Protein AF-A0A0F9TXM6-F1 (afdb_monomer_lite)

Structure (mmCIF, N/CA/C/O backbone):
data_AF-A0A0F9TXM6-F1
#
_entry.id   AF-A0A0F9TXM6-F1
#
loop_
_atom_site.group_PDB
_atom_site.id
_atom_site.type_symbol
_atom_site.label_atom_id
_atom_site.label_alt_id
_atom_site.label_comp_id
_atom_site.label_asym_id
_atom_site.label_entity_id
_atom_site.label_seq_id
_atom_site.pdbx_PDB_ins_code
_atom_site.Cartn_x
_atom_site.Cartn_y
_atom_site.Cartn_z
_atom_site.occupancy
_atom_site.B_iso_or_equiv
_atom_site.auth_seq_id
_atom_site.auth_comp_id
_atom_site.auth_asym_id
_atom_site.auth_atom_id
_atom_site.pdbx_PDB_model_num
ATOM 1 N N . MET A 1 1 ? 2.700 2.580 -20.219 1.00 80.00 1 MET A N 1
ATOM 2 C CA . MET A 1 1 ? 2.139 1.318 -19.687 1.00 80.00 1 MET A CA 1
ATOM 3 C C . MET A 1 1 ? 1.621 0.438 -20.829 1.00 80.00 1 MET A C 1
ATOM 5 O O . MET A 1 1 ? 1.181 0.973 -21.846 1.00 80.00 1 MET A O 1
ATOM 9 N N . THR A 1 2 ? 1.710 -0.888 -20.708 1.00 90.44 2 THR A N 1
ATOM 10 C CA . THR A 1 2 ? 1.178 -1.826 -21.715 1.00 90.44 2 THR A CA 1
ATOM 11 C C . THR A 1 2 ? -0.234 -2.271 -21.336 1.00 90.44 2 THR A C 1
ATOM 13 O O . THR A 1 2 ? -0.549 -2.387 -20.162 1.00 90.44 2 THR A O 1
ATOM 16 N N . HIS A 1 3 ? -1.083 -2.568 -22.320 1.00 92.06 3 HIS A N 1
ATOM 17 C CA . HIS A 1 3 ? -2.420 -3.111 -22.073 1.00 92.06 3 HIS A CA 1
ATOM 18 C C . HIS A 1 3 ? -2.449 -4.625 -22.295 1.00 92.06 3 HIS A C 1
ATOM 20 O O . HIS A 1 3 ? -1.809 -5.145 -23.215 1.00 92.06 3 HIS A O 1
ATOM 26 N N . SER A 1 4 ? -3.224 -5.334 -21.473 1.00 96.06 4 SER A N 1
ATOM 27 C CA . SER A 1 4 ? -3.506 -6.748 -21.708 1.00 96.06 4 SER A CA 1
ATOM 28 C C . SER A 1 4 ? -4.635 -6.919 -22.725 1.00 96.06 4 SER A C 1
ATOM 30 O O . SER A 1 4 ? -5.608 -6.166 -22.765 1.00 96.06 4 SER A O 1
ATOM 32 N N . HIS A 1 5 ? -4.505 -7.933 -23.572 1.00 97.06 5 HIS A N 1
ATOM 33 C CA . HIS A 1 5 ? -5.485 -8.280 -24.588 1.00 97.06 5 HIS A CA 1
ATOM 34 C C . HIS A 1 5 ? -6.064 -9.659 -24.300 1.00 97.06 5 HIS A C 1
ATOM 36 O O . HIS A 1 5 ? -5.337 -10.656 -24.305 1.00 97.06 5 HIS A O 1
ATOM 42 N N . PHE A 1 6 ? -7.380 -9.726 -24.121 1.00 98.12 6 PHE A N 1
ATOM 43 C CA . PHE A 1 6 ? -8.087 -10.991 -23.969 1.00 98.12 6 PHE A CA 1
ATOM 44 C C . PHE A 1 6 ? -8.347 -11.658 -25.326 1.00 98.12 6 PHE A C 1
ATOM 46 O O . PHE A 1 6 ? -8.834 -11.037 -26.273 1.00 98.12 6 PHE A O 1
ATOM 53 N N . VAL A 1 7 ? -8.052 -12.950 -25.418 1.00 98.06 7 VAL A N 1
ATOM 54 C CA . VAL A 1 7 ? -8.288 -13.788 -26.593 1.00 98.06 7 VAL A CA 1
ATOM 55 C C . VAL A 1 7 ? -9.225 -14.917 -26.194 1.00 98.06 7 VAL A C 1
ATOM 57 O O . VAL A 1 7 ? -8.863 -15.768 -25.393 1.00 98.06 7 VAL A O 1
ATOM 60 N N . LYS A 1 8 ? -10.416 -14.961 -26.803 1.00 98.00 8 LYS A N 1
ATOM 61 C CA . LYS A 1 8 ? -11.472 -15.931 -26.455 1.00 98.00 8 LYS A CA 1
ATOM 62 C C . LYS A 1 8 ? -11.104 -17.394 -26.731 1.00 98.00 8 LYS A C 1
ATOM 64 O O . LYS A 1 8 ? -11.614 -18.277 -26.060 1.00 98.00 8 LYS A O 1
ATOM 69 N N . SER A 1 9 ? -10.284 -17.656 -27.750 1.00 9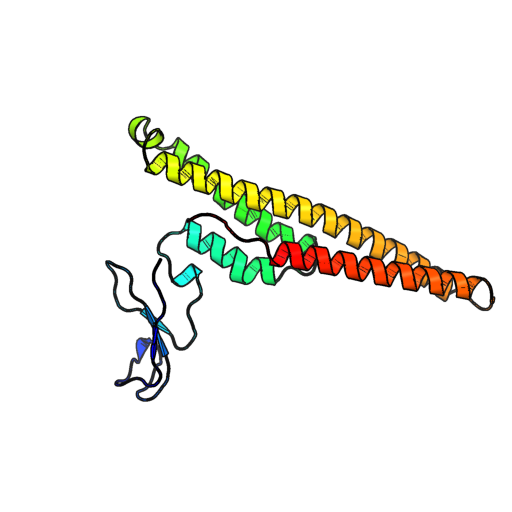7.81 9 SER A N 1
ATOM 70 C CA . SER A 1 9 ? -9.915 -19.018 -28.156 1.00 97.81 9 SER A CA 1
ATOM 71 C C . SER A 1 9 ? -8.562 -19.030 -28.866 1.00 97.81 9 SER A C 1
ATOM 73 O O . SER A 1 9 ? -8.401 -18.437 -29.940 1.00 97.81 9 SER A O 1
ATOM 75 N N . ALA A 1 10 ? -7.586 -19.744 -28.305 1.00 97.19 10 ALA A N 1
ATOM 76 C CA . ALA A 1 10 ? -6.258 -19.895 -28.883 1.00 97.19 10 ALA A CA 1
ATOM 77 C C . ALA A 1 10 ? -6.282 -20.655 -30.218 1.00 97.19 10 ALA A C 1
ATOM 79 O O . ALA A 1 10 ? -6.868 -21.727 -30.346 1.00 97.19 10 ALA A O 1
ATOM 80 N N . ARG A 1 11 ? -5.589 -20.126 -31.234 1.00 97.25 11 ARG A N 1
ATOM 81 C CA . ARG A 1 11 ? -5.502 -20.761 -32.566 1.00 97.25 11 ARG A CA 1
ATOM 82 C C . ARG A 1 11 ? -4.491 -21.912 -32.630 1.00 97.25 11 ARG A C 1
ATOM 84 O O . ARG A 1 11 ? -4.582 -22.754 -33.521 1.00 97.25 11 ARG A O 1
ATOM 91 N N . LYS A 1 12 ? -3.533 -21.938 -31.702 1.00 97.25 12 LYS A N 1
ATOM 92 C CA . LYS A 1 12 ? -2.453 -22.928 -31.591 1.00 97.25 12 LYS A CA 1
ATOM 93 C C . LYS A 1 12 ? -2.150 -23.222 -30.121 1.00 97.25 12 LYS A C 1
ATOM 95 O O . LYS A 1 12 ? -2.549 -22.444 -29.262 1.00 97.25 12 LYS A O 1
ATOM 100 N N . ASN A 1 13 ? -1.445 -24.323 -29.868 1.00 97.25 13 ASN A N 1
ATOM 101 C CA . ASN A 1 13 ? -0.939 -24.659 -28.538 1.00 97.25 13 ASN A CA 1
ATOM 102 C C . ASN A 1 13 ? 0.254 -23.760 -28.178 1.00 97.25 13 ASN A C 1
ATOM 104 O O . ASN A 1 13 ? 1.115 -23.510 -29.026 1.00 97.25 13 ASN A O 1
ATOM 108 N N . TYR A 1 14 ? 0.313 -23.333 -26.921 1.00 96.75 14 TYR A N 1
ATOM 109 C CA . TYR A 1 14 ? 1.431 -22.637 -26.290 1.00 96.75 14 TYR A CA 1
ATOM 110 C C . TYR A 1 14 ? 1.861 -23.453 -25.058 1.00 96.75 14 TYR A C 1
ATOM 112 O O . TYR A 1 14 ? 1.340 -23.234 -23.963 1.00 96.75 14 TYR A O 1
ATOM 120 N N . PRO A 1 15 ? 2.713 -24.481 -25.241 1.00 95.56 15 PRO A N 1
ATOM 121 C CA . PRO A 1 15 ? 3.006 -25.455 -24.191 1.00 95.56 15 PRO A CA 1
ATOM 122 C C . PRO A 1 15 ? 3.765 -24.855 -23.002 1.00 95.56 15 PRO A C 1
ATOM 124 O O . PRO A 1 15 ? 3.504 -25.267 -21.877 1.00 95.56 15 PRO A O 1
ATOM 127 N N . ASN A 1 16 ? 4.633 -23.864 -23.226 1.00 96.06 16 ASN A N 1
ATOM 128 C CA . ASN A 1 16 ? 5.418 -23.232 -22.158 1.00 96.06 16 ASN A CA 1
ATOM 129 C C . ASN A 1 16 ? 4.534 -22.426 -21.196 1.00 96.06 16 ASN A C 1
ATOM 131 O O . ASN A 1 16 ? 4.825 -22.328 -20.014 1.00 96.06 16 ASN A O 1
ATOM 135 N N . GLU A 1 17 ? 3.437 -21.877 -21.708 1.00 96.06 17 GLU A N 1
ATOM 136 C CA . GLU A 1 17 ? 2.452 -21.100 -20.957 1.00 96.06 17 GLU A CA 1
ATOM 137 C C . GLU A 1 17 ? 1.231 -21.954 -20.557 1.00 96.06 17 GLU A C 1
ATOM 139 O O . GLU A 1 17 ? 0.245 -21.450 -20.022 1.00 96.06 17 GLU A O 1
ATOM 144 N N . GLY A 1 18 ? 1.263 -23.256 -20.863 1.00 96.56 18 GLY A N 1
ATOM 145 C CA . GLY A 1 18 ? 0.203 -24.211 -20.551 1.00 96.56 18 GLY A CA 1
ATOM 146 C C . GLY A 1 18 ? -1.119 -23.997 -21.299 1.00 96.56 18 GLY A C 1
ATOM 147 O O . GLY A 1 18 ? -2.115 -24.612 -20.919 1.00 96.56 18 GLY A O 1
ATOM 148 N N . ILE A 1 19 ? -1.175 -23.152 -22.335 1.00 97.75 19 ILE A N 1
ATOM 149 C CA . ILE A 1 19 ? -2.412 -22.793 -23.056 1.00 97.75 19 ILE A CA 1
ATOM 150 C C . ILE A 1 19 ? -2.624 -23.743 -24.241 1.00 97.75 19 ILE A C 1
ATOM 152 O O . ILE A 1 19 ? -1.804 -23.812 -25.162 1.00 97.75 19 ILE A O 1
ATOM 156 N N . LYS A 1 20 ? -3.751 -24.457 -24.266 1.00 98.12 20 LYS A N 1
ATOM 157 C CA . LYS A 1 20 ? -4.114 -25.349 -25.381 1.00 98.12 20 LYS A CA 1
ATOM 158 C C . LYS A 1 20 ? -4.916 -24.612 -26.455 1.00 98.12 20 LYS A C 1
ATOM 160 O O . LYS A 1 20 ? -5.581 -23.613 -26.195 1.00 98.12 20 LYS A O 1
ATOM 165 N N . LYS A 1 21 ? -4.890 -25.122 -27.688 1.00 97.94 21 LYS A N 1
ATOM 166 C CA . LYS A 1 21 ? -5.743 -24.653 -28.788 1.00 97.94 21 LYS A CA 1
ATOM 167 C C . LYS A 1 21 ? -7.212 -24.724 -28.354 1.00 97.94 21 LYS A C 1
ATOM 169 O O . LYS A 1 21 ? -7.661 -25.763 -27.886 1.00 97.94 21 LYS A O 1
ATOM 174 N N . GLY A 1 22 ? -7.945 -23.633 -28.550 1.00 97.81 22 GLY A N 1
ATOM 175 C CA . GLY A 1 22 ? -9.328 -23.477 -28.102 1.00 97.81 22 GLY A CA 1
ATOM 176 C C . GLY A 1 22 ? -9.482 -22.772 -26.751 1.00 97.81 22 GLY A C 1
ATOM 177 O O . GLY A 1 22 ? -10.538 -22.203 -26.509 1.00 97.81 22 GLY A O 1
ATOM 178 N N . GLU A 1 23 ? -8.452 -22.744 -25.898 1.00 98.00 23 GLU A N 1
ATOM 179 C CA . GLU A 1 23 ? -8.558 -22.128 -24.568 1.00 98.00 23 GLU A CA 1
ATOM 180 C C . GLU A 1 23 ? -8.494 -20.590 -24.642 1.00 98.00 23 GLU A C 1
ATOM 182 O O . GLU A 1 23 ? -7.761 -20.044 -25.483 1.00 98.00 23 GLU A O 1
ATOM 187 N N . PRO A 1 24 ? -9.244 -19.874 -23.782 1.00 98.00 24 PRO A N 1
ATOM 188 C CA . PRO A 1 24 ? -9.099 -18.434 -23.628 1.00 98.00 24 PRO A CA 1
ATOM 189 C C . PRO A 1 24 ? -7.780 -18.089 -22.923 1.00 98.00 24 PRO A C 1
ATOM 191 O O . PRO A 1 24 ? -7.288 -18.858 -22.099 1.00 98.00 24 PRO A O 1
ATOM 194 N N . TYR A 1 25 ? -7.196 -16.935 -23.247 1.00 98.25 25 TYR A N 1
ATOM 195 C CA . TYR A 1 25 ? -5.973 -16.448 -22.601 1.00 98.25 25 TYR A CA 1
ATOM 196 C C . TYR A 1 25 ? -5.805 -14.930 -22.751 1.00 98.25 25 TYR A C 1
ATOM 198 O O . TYR A 1 25 ? -6.462 -14.297 -23.578 1.00 98.25 25 TYR A O 1
ATOM 206 N N . TYR A 1 26 ? -4.881 -14.356 -21.986 1.00 98.44 26 TYR A N 1
ATOM 207 C CA . TYR A 1 26 ? -4.452 -12.963 -22.065 1.00 98.44 26 TYR A CA 1
ATOM 208 C C . TYR A 1 26 ? -3.055 -12.872 -22.672 1.00 98.44 26 TYR A C 1
ATOM 210 O O . TYR A 1 26 ? -2.218 -13.753 -22.471 1.00 98.44 26 TYR A O 1
ATOM 218 N N . TRP A 1 27 ? -2.774 -11.801 -23.409 1.00 97.69 27 TRP A N 1
ATOM 219 C CA . TRP A 1 27 ? -1.416 -11.491 -23.850 1.00 97.69 27 TRP A CA 1
ATOM 220 C C . TRP A 1 27 ? -1.127 -9.997 -23.797 1.00 97.69 27 TRP A C 1
ATOM 222 O O . TRP A 1 27 ? -2.028 -9.182 -23.968 1.00 97.69 27 TRP A O 1
ATOM 232 N N . TRP A 1 28 ? 0.140 -9.651 -23.613 1.00 97.81 28 TRP A N 1
ATOM 233 C CA . TRP A 1 28 ? 0.640 -8.280 -23.664 1.00 97.81 28 TRP A CA 1
ATOM 234 C C . TRP A 1 28 ? 2.055 -8.271 -24.249 1.00 97.81 28 TRP A C 1
ATOM 236 O O . TRP A 1 28 ? 2.682 -9.325 -24.402 1.00 97.81 28 TRP A O 1
ATOM 246 N N . ALA A 1 29 ? 2.536 -7.108 -24.675 1.00 96.62 29 ALA A N 1
ATOM 247 C CA . ALA A 1 29 ? 3.884 -6.957 -25.213 1.00 96.62 29 ALA A CA 1
ATOM 248 C C . ALA A 1 29 ? 4.400 -5.540 -24.966 1.00 96.62 29 ALA A C 1
ATOM 250 O O . ALA A 1 29 ? 3.709 -4.570 -25.269 1.00 96.62 29 ALA A O 1
ATOM 251 N N . PHE A 1 30 ? 5.625 -5.435 -24.463 1.00 95.00 30 PHE A N 1
ATOM 252 C CA . PHE A 1 30 ? 6.312 -4.158 -24.306 1.00 95.00 30 PHE A CA 1
ATOM 253 C C . PHE A 1 30 ? 6.866 -3.663 -25.646 1.00 95.00 30 PHE A C 1
ATOM 255 O O . PHE A 1 30 ? 7.100 -4.454 -26.562 1.00 95.00 30 PHE A O 1
ATOM 262 N N . ARG A 1 31 ? 7.125 -2.352 -25.752 1.00 92.38 31 ARG A N 1
ATOM 263 C CA . ARG A 1 31 ? 7.589 -1.700 -26.993 1.00 92.38 31 ARG A CA 1
ATOM 264 C C . ARG A 1 31 ? 8.819 -2.376 -27.613 1.00 92.38 31 ARG A C 1
ATOM 266 O O . ARG A 1 31 ? 8.915 -2.442 -28.835 1.00 92.38 31 ARG A O 1
ATOM 273 N N . TYR A 1 32 ? 9.719 -2.892 -26.778 1.00 91.56 32 TYR A N 1
ATOM 274 C CA . TYR A 1 32 ? 10.946 -3.578 -27.192 1.00 91.56 32 TYR A CA 1
ATOM 275 C C . TYR A 1 32 ? 11.032 -5.015 -26.649 1.00 91.56 32 TYR A C 1
ATOM 277 O O . TYR A 1 32 ? 12.119 -5.511 -26.371 1.00 91.56 32 TYR A O 1
ATOM 285 N N . GLY A 1 33 ? 9.887 -5.687 -26.477 1.00 91.06 33 GLY A N 1
ATOM 286 C CA . GLY A 1 33 ? 9.804 -7.010 -25.854 1.00 91.06 33 GLY A CA 1
ATOM 287 C C . GLY A 1 33 ? 9.082 -8.067 -26.690 1.00 91.06 33 GLY A C 1
ATOM 288 O O . GLY A 1 33 ? 8.419 -7.788 -27.690 1.00 91.06 33 GLY A O 1
ATOM 289 N N . GLY A 1 34 ? 9.206 -9.318 -26.245 1.00 94.19 34 GLY A N 1
ATOM 290 C CA . GLY A 1 34 ? 8.417 -10.429 -26.762 1.00 94.19 34 GLY A CA 1
ATOM 291 C C . GLY A 1 34 ? 6.948 -10.352 -26.335 1.00 94.19 34 GLY A C 1
ATOM 292 O O . GLY A 1 34 ? 6.550 -9.563 -25.480 1.00 94.19 34 GLY A O 1
ATOM 293 N N . LYS A 1 35 ? 6.118 -11.210 -26.934 1.00 95.50 35 LYS A N 1
ATOM 294 C CA . LYS A 1 35 ? 4.723 -11.378 -26.514 1.00 95.50 35 LYS A CA 1
ATOM 295 C C . LYS A 1 35 ? 4.657 -12.278 -25.281 1.00 95.50 35 LYS A C 1
ATOM 297 O O . LYS A 1 35 ? 4.954 -13.467 -25.398 1.00 95.50 35 LYS A O 1
ATOM 302 N N . HIS A 1 36 ? 4.186 -11.727 -24.171 1.00 96.75 36 HIS A N 1
ATOM 303 C CA . HIS A 1 36 ? 3.862 -12.447 -22.943 1.00 96.75 36 HIS A CA 1
ATOM 304 C C . HIS A 1 36 ? 2.439 -13.002 -23.019 1.00 96.75 36 HIS A C 1
ATOM 306 O O . HIS A 1 36 ? 1.587 -12.438 -23.714 1.00 96.75 36 HIS A O 1
ATOM 312 N N . ARG A 1 37 ? 2.179 -14.129 -22.352 1.00 97.25 37 ARG A N 1
ATOM 313 C CA . ARG A 1 37 ? 0.861 -14.775 -22.313 1.00 97.25 37 ARG A CA 1
ATOM 314 C C . ARG A 1 37 ? 0.602 -15.350 -20.930 1.00 97.25 37 ARG A C 1
ATOM 316 O O . ARG A 1 37 ? 1.519 -15.875 -20.314 1.00 97.25 37 ARG A O 1
ATOM 323 N N . SER A 1 38 ? -0.651 -15.306 -20.499 1.00 97.06 38 SER A N 1
ATOM 324 C CA . SER A 1 38 ? -1.113 -15.956 -19.274 1.00 97.06 38 SER A CA 1
ATOM 325 C C . SER A 1 38 ? -2.553 -16.432 -19.444 1.00 97.06 38 SER A C 1
ATOM 327 O O . SER A 1 38 ? -3.308 -15.882 -20.248 1.00 97.06 38 SER A O 1
ATOM 329 N N . LYS A 1 39 ? -2.942 -17.470 -18.703 1.00 96.88 39 LYS A N 1
ATOM 330 C CA . LYS A 1 39 ? -4.352 -17.880 -18.587 1.00 96.88 39 LYS A CA 1
ATOM 331 C C . LYS A 1 39 ? -5.151 -16.915 -17.721 1.00 96.88 39 LYS A C 1
ATOM 333 O O . LYS A 1 39 ? -6.334 -16.706 -17.972 1.00 96.88 39 LYS A O 1
ATOM 338 N N . ILE A 1 40 ? -4.488 -16.348 -16.722 1.00 96.19 40 ILE A N 1
ATOM 339 C CA . ILE A 1 40 ? -5.061 -15.416 -15.760 1.00 96.19 40 ILE A CA 1
ATOM 340 C C . ILE A 1 40 ? -4.781 -14.000 -16.263 1.00 96.19 40 ILE A C 1
ATOM 342 O O . ILE A 1 40 ? -3.781 -13.760 -16.950 1.00 96.19 40 ILE A O 1
ATOM 346 N N . ARG A 1 41 ? -5.696 -13.071 -15.983 1.00 95.94 41 ARG A N 1
ATOM 347 C CA . ARG A 1 41 ? -5.487 -11.659 -16.301 1.00 95.94 41 ARG A CA 1
ATOM 348 C C . ARG A 1 41 ? -4.219 -11.187 -15.573 1.00 95.94 41 ARG A C 1
ATOM 350 O O . ARG A 1 41 ? -4.136 -11.422 -14.375 1.00 95.94 41 ARG A O 1
ATOM 357 N N . PRO A 1 42 ? -3.247 -10.571 -16.268 1.00 95.19 42 PRO A N 1
ATOM 358 C CA . PRO A 1 42 ? -2.063 -10.053 -15.598 1.00 95.19 42 PRO A CA 1
ATOM 359 C C . PRO A 1 42 ? -2.437 -8.898 -14.671 1.00 95.19 42 PRO A C 1
ATOM 361 O O . PRO A 1 42 ? -3.325 -8.101 -15.001 1.00 95.19 42 PRO A O 1
ATOM 364 N N . GLU A 1 43 ? -1.731 -8.819 -13.552 1.00 94.06 43 GLU A N 1
ATOM 365 C CA . GLU A 1 43 ? -1.793 -7.699 -12.610 1.00 94.06 43 GLU A CA 1
ATOM 366 C C . GLU A 1 43 ? -1.214 -6.430 -13.237 1.00 94.06 43 GLU A C 1
ATOM 368 O O . GLU A 1 43 ? -0.466 -6.490 -14.222 1.00 94.06 43 GLU A O 1
ATOM 373 N N . ARG A 1 44 ? -1.549 -5.261 -12.678 1.00 93.44 44 ARG A N 1
ATOM 374 C CA . ARG A 1 44 ? -1.028 -3.983 -13.183 1.00 93.44 44 ARG A CA 1
ATOM 375 C C . ARG A 1 44 ? 0.494 -3.950 -13.099 1.00 93.44 44 ARG A C 1
ATOM 377 O O . ARG A 1 44 ? 1.139 -3.565 -14.077 1.00 93.44 44 ARG A O 1
ATOM 384 N N . SER A 1 45 ? 1.062 -4.426 -11.990 1.00 93.75 45 SER A N 1
ATOM 385 C CA . SER A 1 45 ? 2.511 -4.556 -11.757 1.00 93.75 45 SER A CA 1
ATOM 386 C C . SER A 1 45 ? 3.227 -5.289 -12.906 1.00 93.75 45 SER A C 1
ATOM 388 O O . SER A 1 45 ? 4.280 -4.869 -13.380 1.00 93.75 45 SER A O 1
ATOM 390 N N . GLN A 1 46 ? 2.589 -6.312 -13.483 1.00 94.00 46 GLN A N 1
ATOM 391 C CA . GLN A 1 46 ? 3.117 -7.109 -14.601 1.00 94.00 46 GLN A CA 1
ATOM 392 C C . GLN A 1 46 ? 3.026 -6.412 -15.975 1.00 94.00 46 GLN A C 1
ATOM 394 O O . GLN A 1 46 ? 3.562 -6.908 -16.977 1.00 94.00 46 GLN A O 1
ATOM 399 N N . LEU A 1 47 ? 2.320 -5.280 -16.058 1.00 95.38 47 LEU A N 1
ATOM 400 C CA . LEU A 1 47 ? 2.083 -4.501 -17.278 1.00 95.38 47 LEU A CA 1
ATOM 401 C C . LEU A 1 47 ? 2.995 -3.271 -17.408 1.00 95.38 47 LEU A C 1
ATOM 403 O O . LEU A 1 47 ? 2.892 -2.515 -18.390 1.00 95.38 47 LEU A O 1
ATOM 407 N N . THR A 1 48 ? 3.927 -3.095 -16.472 1.00 94.69 48 THR A N 1
ATOM 408 C CA . THR A 1 48 ? 4.983 -2.080 -16.510 1.00 94.69 48 THR A CA 1
ATOM 409 C C . THR A 1 48 ? 6.375 -2.714 -16.539 1.00 94.69 48 THR A C 1
ATOM 411 O O . THR A 1 48 ? 6.552 -3.890 -16.244 1.00 94.69 48 THR A O 1
ATOM 414 N N . GLN A 1 49 ? 7.362 -1.936 -16.988 1.00 93.88 49 GLN A N 1
ATOM 415 C CA . GLN A 1 49 ? 8.790 -2.272 -16.866 1.00 93.88 49 GLN A CA 1
ATOM 416 C C . GLN A 1 49 ? 9.492 -1.381 -15.836 1.00 93.88 49 GLN A C 1
ATOM 418 O O . GLN A 1 49 ? 10.684 -1.543 -15.604 1.00 93.88 49 GLN A O 1
ATOM 423 N N . SER A 1 50 ? 8.778 -0.402 -15.275 1.00 95.00 50 SER A N 1
ATOM 424 C CA . SER A 1 50 ? 9.283 0.420 -14.184 1.00 95.00 50 SER A CA 1
ATOM 425 C C . SER A 1 50 ? 9.195 -0.394 -12.903 1.00 95.00 50 SER A C 1
ATOM 427 O O . SER A 1 50 ? 8.109 -0.821 -12.524 1.00 95.00 50 SER A O 1
ATOM 429 N N . GLU A 1 51 ? 10.343 -0.596 -12.263 1.00 95.88 51 GLU A N 1
ATOM 430 C CA . GLU A 1 51 ? 10.447 -1.248 -10.958 1.00 95.88 51 GLU A CA 1
ATOM 431 C C . GLU A 1 51 ? 9.623 -0.507 -9.902 1.00 95.88 51 GLU A C 1
ATOM 433 O O . GLU A 1 51 ? 8.774 -1.121 -9.267 1.00 95.88 51 GLU A O 1
ATOM 438 N N . PHE A 1 52 ? 9.773 0.819 -9.833 1.00 96.81 52 PHE A N 1
ATOM 439 C CA . PHE A 1 52 ? 8.965 1.703 -8.991 1.00 96.81 52 PHE A CA 1
ATOM 440 C C . PHE A 1 52 ? 7.454 1.443 -9.142 1.00 96.81 52 PHE A C 1
ATOM 442 O O . PHE A 1 52 ? 6.795 1.043 -8.187 1.00 96.81 52 PHE A O 1
ATOM 449 N N . LEU A 1 53 ? 6.906 1.568 -10.360 1.00 95.75 53 LEU A N 1
ATOM 450 C CA . LEU A 1 53 ? 5.468 1.352 -10.590 1.00 95.75 53 LEU A CA 1
ATOM 451 C C . LEU A 1 53 ? 5.044 -0.097 -10.322 1.00 95.75 53 LEU A C 1
ATOM 453 O O . LEU A 1 53 ? 3.900 -0.347 -9.957 1.00 95.75 53 LEU A O 1
ATOM 457 N N . SER A 1 54 ? 5.943 -1.063 -10.527 1.00 95.75 54 SER A N 1
ATOM 458 C CA . SER A 1 54 ? 5.658 -2.463 -10.221 1.00 95.75 54 SER A CA 1
ATOM 459 C C . SER A 1 54 ? 5.489 -2.686 -8.721 1.00 95.75 54 SER A C 1
ATOM 461 O O . SER A 1 54 ? 4.587 -3.433 -8.348 1.00 95.75 54 SER A O 1
ATOM 463 N N . ARG A 1 55 ? 6.334 -2.065 -7.886 1.00 97.12 55 ARG A N 1
ATOM 464 C CA . ARG A 1 55 ? 6.243 -2.138 -6.419 1.00 97.12 55 ARG A CA 1
ATOM 465 C C . ARG A 1 55 ? 4.983 -1.432 -5.925 1.00 97.12 55 ARG A C 1
ATOM 467 O O . ARG A 1 55 ? 4.146 -2.070 -5.300 1.00 97.12 55 ARG A O 1
ATOM 474 N N . ILE A 1 56 ? 4.775 -0.182 -6.341 1.00 96.62 56 ILE A N 1
ATOM 475 C CA . ILE A 1 56 ? 3.595 0.615 -5.971 1.00 96.62 56 ILE A CA 1
ATOM 476 C C . ILE A 1 56 ? 2.282 -0.103 -6.311 1.00 96.62 56 ILE A C 1
ATOM 478 O O . ILE A 1 56 ? 1.433 -0.279 -5.445 1.00 96.62 56 ILE A O 1
ATOM 482 N N . TRP A 1 57 ? 2.108 -0.602 -7.539 1.00 95.00 57 TRP A N 1
ATOM 483 C CA . TRP A 1 57 ? 0.860 -1.303 -7.873 1.00 95.00 57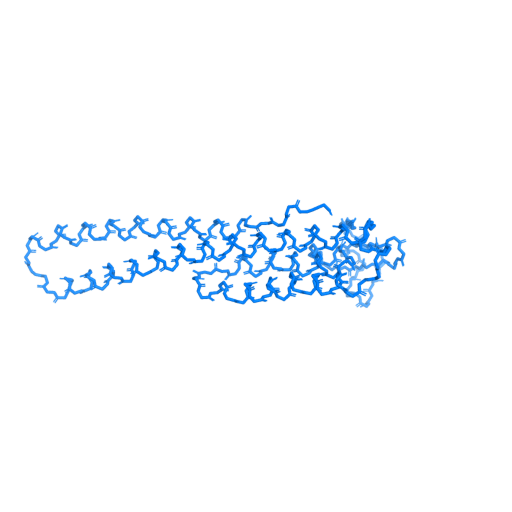 TRP A CA 1
ATOM 484 C C . TRP A 1 57 ? 0.741 -2.676 -7.215 1.00 95.00 57 TRP A C 1
ATOM 486 O O . TRP A 1 57 ? -0.370 -3.168 -7.062 1.00 95.00 57 TRP A O 1
ATOM 496 N N . SER A 1 58 ? 1.853 -3.310 -6.837 1.00 95.31 58 SER A N 1
ATOM 497 C CA . SER A 1 58 ? 1.799 -4.535 -6.035 1.00 95.31 58 SER A CA 1
ATOM 498 C C . SER A 1 58 ? 1.269 -4.248 -4.630 1.00 95.31 58 SER A C 1
ATOM 500 O O . SER A 1 58 ? 0.476 -5.040 -4.124 1.00 95.31 58 SER A O 1
ATOM 502 N N . LEU A 1 59 ? 1.668 -3.121 -4.030 1.00 95.75 59 LEU A N 1
ATOM 503 C CA . LEU A 1 59 ? 1.129 -2.654 -2.754 1.00 95.75 59 LEU A CA 1
ATOM 504 C C . LEU A 1 59 ? -0.371 -2.352 -2.862 1.00 95.75 59 LEU A C 1
ATOM 506 O O . LEU A 1 59 ? -1.146 -2.874 -2.068 1.00 95.75 59 LEU A O 1
ATOM 510 N N . GLU A 1 60 ? -0.787 -1.594 -3.881 1.00 94.38 60 GLU A N 1
ATOM 511 C CA . GLU A 1 60 ? -2.201 -1.250 -4.115 1.00 94.38 60 GLU A CA 1
ATOM 512 C C . GLU A 1 60 ? -3.096 -2.471 -4.334 1.00 94.38 60 GLU A C 1
ATOM 514 O O . GLU A 1 60 ? -4.143 -2.604 -3.700 1.00 94.38 60 GLU A O 1
ATOM 519 N N . ASP A 1 61 ? -2.703 -3.350 -5.263 1.00 91.75 61 ASP A N 1
ATOM 520 C CA . ASP A 1 61 ? -3.555 -4.449 -5.717 1.00 91.75 61 ASP A CA 1
ATOM 521 C C . ASP A 1 61 ? -3.580 -5.609 -4.698 1.00 91.75 61 ASP A C 1
ATOM 523 O O . ASP A 1 61 ? -4.520 -6.406 -4.719 1.00 91.75 61 ASP A O 1
ATOM 527 N N . ASN A 1 62 ? -2.566 -5.723 -3.824 1.00 92.50 62 ASN A N 1
ATOM 528 C CA . ASN A 1 62 ? -2.432 -6.841 -2.885 1.00 92.50 62 ASN A CA 1
ATOM 529 C C . ASN A 1 62 ? -2.358 -6.395 -1.422 1.00 92.50 62 ASN A C 1
ATOM 531 O O . ASN A 1 62 ? -3.249 -6.732 -0.649 1.00 92.50 62 ASN A O 1
ATOM 535 N N . ALA A 1 63 ? -1.303 -5.674 -1.037 1.00 93.69 63 ALA A N 1
ATOM 536 C CA . ALA A 1 63 ? -0.988 -5.452 0.373 1.00 93.69 63 ALA A CA 1
ATOM 537 C C . ALA A 1 63 ? -2.034 -4.572 1.074 1.00 93.69 63 ALA A C 1
ATOM 539 O O . ALA A 1 63 ? -2.534 -4.951 2.129 1.00 93.69 63 ALA A O 1
ATOM 540 N N . LEU A 1 64 ? -2.452 -3.467 0.444 1.00 94.88 64 LEU A N 1
ATOM 541 C CA . LEU A 1 64 ? -3.515 -2.608 0.978 1.00 94.88 64 LEU A CA 1
ATOM 542 C C . LEU A 1 64 ? -4.855 -3.346 1.084 1.00 94.88 64 LEU A C 1
ATOM 544 O O . LEU A 1 64 ? -5.586 -3.177 2.054 1.00 94.88 64 LEU A O 1
ATOM 548 N N . GLN A 1 65 ? -5.163 -4.215 0.119 1.00 94.94 65 GLN A N 1
ATOM 549 C CA . GLN A 1 65 ? -6.415 -4.981 0.117 1.00 94.94 65 GLN A CA 1
ATOM 550 C C . GLN A 1 65 ? -6.474 -6.037 1.227 1.00 94.94 65 GLN A C 1
ATOM 552 O O . GLN A 1 65 ? -7.567 -6.481 1.577 1.00 94.94 65 GLN A O 1
ATOM 557 N N . SER A 1 66 ? -5.320 -6.445 1.765 1.00 95.25 66 SER A N 1
ATOM 558 C CA . SER A 1 66 ? -5.215 -7.428 2.846 1.00 95.25 66 SER A CA 1
ATOM 559 C C . SER A 1 66 ? -5.185 -6.839 4.257 1.00 95.25 66 SER A C 1
ATOM 561 O O . SER A 1 66 ? -5.110 -7.619 5.196 1.00 95.25 66 SER A O 1
ATOM 563 N N . ILE A 1 67 ? -5.225 -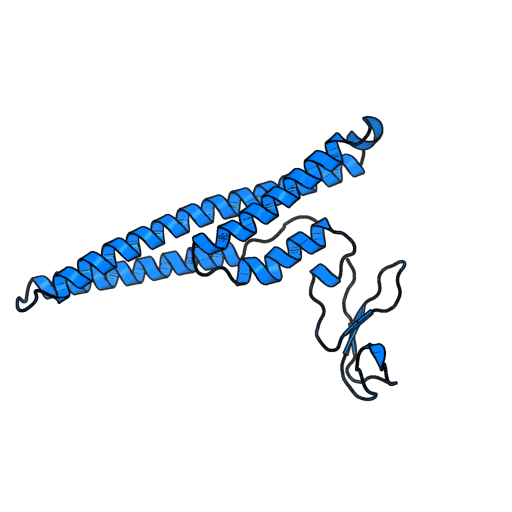5.512 4.414 1.00 96.81 67 ILE A N 1
ATOM 564 C CA . ILE A 1 67 ? -5.221 -4.869 5.735 1.00 96.81 67 ILE A CA 1
ATOM 565 C C . ILE A 1 67 ? -6.577 -5.085 6.410 1.00 96.81 67 ILE A C 1
ATOM 567 O O . ILE A 1 67 ? -7.614 -4.684 5.867 1.00 96.81 67 ILE A O 1
ATOM 571 N N . ASP A 1 68 ? -6.553 -5.694 7.593 1.00 96.88 68 ASP A N 1
ATOM 572 C CA . ASP A 1 68 ? -7.735 -5.926 8.423 1.00 96.88 68 ASP A CA 1
ATOM 573 C C . ASP A 1 68 ? -7.605 -5.308 9.828 1.00 96.88 68 ASP A C 1
ATOM 575 O O . ASP A 1 68 ? -8.628 -5.107 10.487 1.00 96.88 68 ASP A O 1
ATOM 579 N N . CYS A 1 69 ? -6.390 -4.961 10.264 1.00 96.12 69 CYS A N 1
ATOM 580 C CA . CYS A 1 69 ? -6.125 -4.176 11.473 1.00 96.12 69 CYS A CA 1
ATOM 581 C C . CYS A 1 69 ? -4.940 -3.213 11.299 1.00 96.12 69 CYS A C 1
ATOM 583 O O . CYS A 1 69 ? -4.222 -3.264 10.299 1.00 96.12 69 CYS A O 1
ATOM 585 N N . ALA A 1 70 ? -4.702 -2.344 12.284 1.00 97.06 70 ALA A N 1
ATOM 586 C CA . ALA A 1 70 ? -3.614 -1.369 12.208 1.00 97.06 70 ALA A CA 1
ATOM 587 C C . ALA A 1 70 ? -2.203 -1.984 12.141 1.00 97.06 70 ALA A C 1
ATOM 589 O O . ALA A 1 70 ? -1.314 -1.426 11.495 1.00 97.06 70 ALA A O 1
ATOM 590 N N . GLU A 1 71 ? -1.986 -3.146 12.763 1.00 97.44 71 GLU A N 1
ATOM 591 C CA . GLU A 1 71 ? -0.688 -3.839 12.738 1.00 97.44 71 GLU A CA 1
ATOM 592 C C . GLU A 1 71 ? -0.306 -4.288 11.314 1.00 97.44 71 GLU A C 1
ATOM 594 O O . GLU A 1 71 ? 0.871 -4.255 10.944 1.00 97.44 71 GLU A O 1
ATOM 599 N N . ASP A 1 72 ? -1.293 -4.625 10.474 1.00 97.38 72 ASP A N 1
ATOM 600 C CA . ASP A 1 72 ? -1.059 -5.040 9.085 1.00 97.38 72 ASP A CA 1
ATOM 601 C C . ASP A 1 72 ? -0.446 -3.912 8.228 1.00 97.38 72 ASP A C 1
ATOM 603 O O . ASP A 1 72 ? 0.220 -4.182 7.222 1.00 97.38 72 ASP A O 1
ATOM 607 N N . CYS A 1 73 ? -0.617 -2.645 8.630 1.00 97.06 73 CYS A N 1
ATOM 608 C CA . CYS A 1 73 ? -0.064 -1.486 7.927 1.00 97.06 73 CYS A CA 1
ATOM 609 C C . CYS A 1 73 ? 1.470 -1.423 7.985 1.00 97.06 73 CYS A C 1
ATOM 611 O O . CYS A 1 73 ? 2.083 -0.859 7.078 1.00 97.06 73 CYS A O 1
ATOM 613 N N . GLU A 1 74 ? 2.111 -2.007 9.004 1.00 97.62 74 GLU A N 1
ATOM 614 C CA . GLU A 1 74 ? 3.561 -1.868 9.228 1.00 97.62 74 GLU A CA 1
ATOM 615 C C . GLU A 1 74 ? 4.393 -2.398 8.058 1.00 97.62 74 GLU A C 1
ATOM 617 O O . GLU A 1 74 ? 5.402 -1.806 7.666 1.00 97.62 74 GLU A O 1
ATOM 622 N N . GLY A 1 75 ? 3.948 -3.502 7.452 1.00 97.06 75 GLY A N 1
ATOM 623 C CA . GLY A 1 75 ? 4.615 -4.066 6.281 1.00 97.06 75 GLY A CA 1
ATOM 624 C C . GLY A 1 75 ? 4.563 -3.126 5.077 1.00 97.06 75 GLY A C 1
ATOM 625 O O . GLY A 1 75 ? 5.558 -2.971 4.369 1.00 97.06 75 GLY A O 1
ATOM 626 N N . VAL A 1 76 ? 3.421 -2.466 4.867 1.00 97.44 76 VAL A N 1
ATOM 627 C CA . VAL A 1 76 ? 3.224 -1.528 3.755 1.00 97.44 76 VAL A CA 1
ATOM 628 C C . VAL A 1 76 ? 3.990 -0.229 3.992 1.00 97.44 76 VAL A C 1
ATOM 630 O O . VAL A 1 76 ? 4.637 0.262 3.068 1.00 97.44 76 VAL A O 1
ATOM 633 N N . LEU A 1 77 ? 3.975 0.297 5.220 1.00 98.38 77 LEU A N 1
ATOM 634 C CA . LEU A 1 77 ? 4.742 1.485 5.602 1.00 98.38 77 LEU A CA 1
ATOM 635 C C . LEU A 1 77 ? 6.243 1.267 5.408 1.00 98.38 77 LEU A C 1
ATOM 637 O O . LEU A 1 77 ? 6.901 2.103 4.792 1.00 98.38 77 LEU A O 1
ATOM 641 N N . SER A 1 78 ? 6.771 0.123 5.851 1.00 98.25 78 SER A N 1
ATOM 642 C CA . SER A 1 78 ? 8.177 -0.222 5.631 1.00 98.25 78 SER A CA 1
ATOM 643 C C . SER A 1 78 ? 8.515 -0.318 4.141 1.00 98.25 78 SER A C 1
ATOM 645 O O . SER A 1 78 ? 9.568 0.159 3.724 1.00 98.25 78 SER A O 1
ATOM 647 N N . GLU A 1 79 ? 7.642 -0.910 3.318 1.00 98.19 79 GLU A N 1
ATOM 648 C CA . GLU A 1 79 ? 7.908 -1.011 1.880 1.00 98.19 79 GLU A CA 1
ATOM 649 C C . GLU A 1 79 ? 7.843 0.357 1.181 1.00 98.19 79 GLU A C 1
ATOM 651 O O . GLU A 1 79 ? 8.657 0.621 0.295 1.00 98.19 79 GLU A O 1
ATOM 656 N N . LEU A 1 80 ? 6.919 1.239 1.575 1.00 98.12 80 LEU A N 1
ATOM 657 C CA . LEU A 1 80 ? 6.843 2.612 1.066 1.00 98.12 80 LEU A CA 1
ATOM 658 C C . LEU A 1 80 ? 8.065 3.445 1.475 1.00 98.12 80 LEU A C 1
ATOM 660 O O . LEU A 1 80 ? 8.592 4.178 0.635 1.00 98.12 80 LEU A O 1
ATOM 664 N N . GLU A 1 81 ? 8.551 3.282 2.709 1.00 98.44 81 GLU A N 1
ATOM 665 C CA . GLU A 1 81 ? 9.792 3.904 3.183 1.00 98.44 81 GLU A CA 1
ATOM 666 C C . GLU A 1 81 ? 11.000 3.494 2.349 1.00 98.44 81 GLU A C 1
ATOM 668 O O . GLU A 1 81 ? 11.761 4.351 1.882 1.00 98.44 8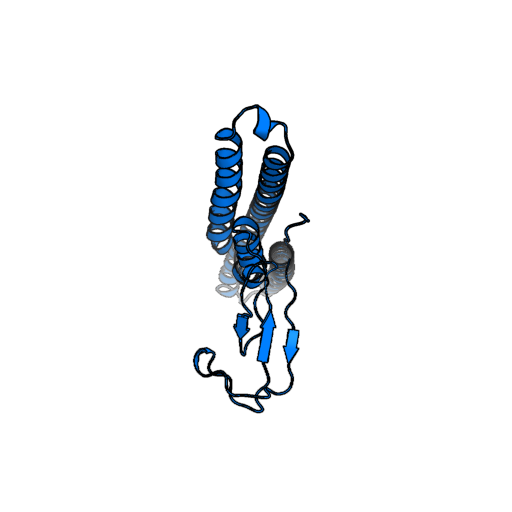1 GLU A O 1
ATOM 673 N N . ASP A 1 82 ? 11.124 2.197 2.071 1.00 98.50 82 ASP A N 1
ATOM 674 C CA . ASP A 1 82 ? 12.160 1.689 1.181 1.00 98.50 82 ASP A CA 1
ATOM 675 C C . ASP A 1 82 ? 12.042 2.297 -0.226 1.00 98.50 82 ASP A C 1
ATOM 677 O O . ASP A 1 82 ? 13.058 2.623 -0.840 1.00 98.50 82 ASP A O 1
ATOM 681 N N . ILE A 1 83 ? 10.823 2.451 -0.760 1.00 98.00 83 ILE A N 1
ATOM 682 C CA . ILE A 1 83 ? 10.597 3.017 -2.100 1.00 98.00 83 ILE A CA 1
ATOM 683 C C . ILE A 1 83 ? 11.045 4.479 -2.168 1.00 98.00 83 ILE A C 1
ATOM 685 O O . ILE A 1 83 ? 11.846 4.811 -3.047 1.00 98.00 83 ILE A O 1
ATOM 689 N N . TYR A 1 84 ? 10.543 5.356 -1.289 1.00 97.69 84 TYR A N 1
ATOM 690 C CA . TYR A 1 84 ? 10.878 6.781 -1.394 1.00 97.69 84 TYR A CA 1
ATOM 691 C C . TYR A 1 84 ? 12.364 7.011 -1.107 1.00 97.69 84 TYR A C 1
ATOM 693 O O . TYR A 1 84 ? 13.028 7.737 -1.848 1.00 97.69 84 TYR A O 1
ATOM 701 N N . THR A 1 85 ? 12.929 6.314 -0.117 1.00 98.19 85 THR A N 1
ATOM 702 C CA . THR A 1 85 ? 14.353 6.426 0.230 1.00 98.19 85 THR A CA 1
ATOM 703 C C . THR A 1 85 ? 15.236 5.979 -0.935 1.00 98.19 85 THR A C 1
ATOM 705 O O . THR A 1 85 ? 16.273 6.580 -1.217 1.00 98.19 85 THR A O 1
ATOM 708 N N . GLU A 1 86 ? 14.842 4.932 -1.662 1.00 98.06 86 GLU A N 1
ATOM 709 C CA . GLU A 1 86 ? 15.569 4.482 -2.846 1.00 98.06 86 GLU A CA 1
ATOM 710 C C . GLU A 1 86 ? 15.553 5.528 -3.976 1.00 98.06 86 GLU A C 1
ATOM 712 O O . GLU A 1 86 ? 16.590 5.761 -4.604 1.00 98.06 86 GLU A O 1
ATOM 717 N N . GLU A 1 87 ? 14.418 6.180 -4.247 1.00 97.69 87 GLU A N 1
ATOM 718 C CA . GLU A 1 87 ? 14.336 7.204 -5.298 1.00 97.69 87 GLU A CA 1
ATOM 719 C C . GLU A 1 87 ? 15.104 8.490 -4.924 1.00 97.69 87 GLU A C 1
ATOM 721 O O . GLU A 1 87 ? 15.780 9.054 -5.793 1.00 97.69 87 GLU A O 1
ATOM 726 N N . GLU A 1 88 ? 15.102 8.899 -3.648 1.00 97.56 88 GLU A N 1
ATOM 727 C CA . GLU A 1 88 ? 15.945 9.995 -3.136 1.00 97.56 88 GLU A CA 1
ATOM 728 C C . GLU A 1 88 ? 17.434 9.681 -3.334 1.00 97.56 88 GLU A C 1
ATOM 730 O O . GLU A 1 88 ? 18.169 10.458 -3.952 1.00 97.56 88 GLU A O 1
ATOM 735 N N . ASN A 1 89 ? 17.870 8.488 -2.918 1.00 97.81 89 ASN A N 1
ATOM 736 C CA . ASN A 1 89 ? 19.254 8.045 -3.089 1.00 97.81 89 ASN A CA 1
ATOM 737 C C . ASN A 1 89 ? 19.664 8.011 -4.570 1.00 97.81 89 ASN A C 1
ATOM 739 O O . ASN A 1 89 ? 20.725 8.522 -4.939 1.00 97.81 89 ASN A O 1
ATOM 743 N N . LYS A 1 90 ? 18.808 7.468 -5.451 1.00 97.56 90 LYS A N 1
ATOM 744 C CA . LYS A 1 90 ? 19.048 7.478 -6.905 1.00 97.56 90 LYS A CA 1
ATOM 745 C C . LYS A 1 90 ? 19.229 8.897 -7.429 1.00 97.56 90 LYS A C 1
ATOM 747 O O . LYS A 1 90 ? 20.074 9.108 -8.300 1.00 97.56 90 LYS A O 1
ATOM 752 N N . LYS A 1 91 ? 18.444 9.860 -6.936 1.00 96.31 91 LYS A N 1
ATOM 753 C CA . LYS A 1 91 ? 18.543 11.267 -7.338 1.00 96.31 91 LYS A CA 1
ATOM 754 C C . LYS A 1 91 ? 19.855 11.872 -6.856 1.00 96.31 91 LYS A C 1
ATOM 756 O O . LYS A 1 91 ? 20.523 12.552 -7.636 1.00 96.31 91 LYS A O 1
ATOM 761 N N . ASP A 1 92 ? 20.255 11.599 -5.621 1.00 96.69 92 ASP A N 1
ATOM 762 C CA . ASP A 1 92 ? 21.478 12.131 -5.025 1.00 96.69 92 ASP A CA 1
ATOM 763 C C . ASP A 1 92 ? 22.758 11.642 -5.701 1.00 96.69 92 ASP A C 1
ATOM 765 O O . ASP A 1 92 ? 23.714 12.417 -5.842 1.00 96.69 92 ASP A O 1
ATOM 769 N N . GLU A 1 93 ? 22.746 10.410 -6.205 1.00 97.38 93 GLU A N 1
ATOM 770 C CA . GLU A 1 93 ? 23.839 9.816 -6.976 1.00 97.38 93 GLU A CA 1
ATOM 771 C C . GLU A 1 93 ? 23.965 10.370 -8.408 1.00 97.38 93 GLU A C 1
ATOM 773 O O . GLU A 1 93 ? 25.004 10.188 -9.058 1.00 97.38 93 GLU A O 1
ATOM 778 N N . LEU A 1 94 ? 22.947 11.071 -8.927 1.00 96.06 94 LEU A N 1
ATOM 779 C CA . LEU A 1 94 ? 23.034 11.702 -10.245 1.00 96.06 94 LEU A CA 1
ATOM 780 C C . LEU A 1 94 ? 24.088 12.817 -10.262 1.00 96.06 94 LEU A C 1
ATOM 782 O O . LEU A 1 94 ? 24.344 13.512 -9.282 1.00 96.06 94 LEU A O 1
ATOM 786 N N . ASN A 1 95 ? 24.685 13.061 -11.428 1.00 94.62 95 ASN A N 1
ATOM 787 C CA . ASN A 1 95 ? 25.495 14.265 -11.602 1.00 94.62 95 ASN A CA 1
ATOM 788 C C . ASN A 1 95 ? 24.601 15.524 -11.664 1.00 94.62 95 ASN A C 1
ATOM 790 O O . ASN A 1 95 ? 23.432 15.450 -12.041 1.00 94.62 95 ASN A O 1
ATOM 794 N N . GLU A 1 96 ? 25.171 16.696 -11.368 1.00 93.44 96 GLU A N 1
ATOM 795 C CA . GLU A 1 96 ? 24.441 17.981 -11.341 1.00 93.44 96 GLU A CA 1
ATOM 796 C C . GLU A 1 96 ? 23.660 18.282 -12.635 1.00 93.44 96 GLU A C 1
ATOM 798 O O . GLU A 1 96 ? 22.574 18.855 -12.603 1.00 93.44 96 GLU A O 1
ATOM 803 N N . GLY A 1 97 ? 24.182 17.855 -13.790 1.00 90.12 97 GLY A N 1
ATOM 804 C CA . GLY A 1 97 ? 23.512 18.050 -15.077 1.00 90.12 97 GLY A CA 1
ATOM 805 C C . GLY A 1 97 ? 22.243 17.208 -15.245 1.00 90.12 97 GLY A C 1
ATOM 806 O O . GLY A 1 97 ? 21.293 17.666 -15.874 1.00 90.12 97 GLY A O 1
ATOM 807 N N . PHE A 1 98 ? 22.211 15.993 -14.690 1.00 93.19 98 PHE A N 1
ATOM 808 C CA . PHE A 1 98 ? 21.031 15.126 -14.712 1.00 93.19 98 PHE A CA 1
ATOM 809 C C . PHE A 1 98 ? 20.055 15.432 -13.574 1.00 93.19 98 PHE A C 1
ATOM 811 O O . PHE A 1 98 ? 18.852 15.275 -13.784 1.00 93.19 98 PHE A O 1
ATOM 818 N N . LYS A 1 99 ? 20.546 15.919 -12.424 1.00 93.44 99 LYS A N 1
ATOM 819 C CA . LYS A 1 99 ? 19.713 16.370 -11.295 1.00 93.44 99 LYS A CA 1
ATOM 820 C C . LYS A 1 99 ? 18.740 17.478 -11.696 1.00 93.44 99 LYS A C 1
ATOM 822 O O . LYS A 1 99 ? 17.572 17.414 -11.343 1.00 93.44 99 LYS A O 1
ATOM 827 N N . ALA A 1 100 ? 19.203 18.457 -12.473 1.00 92.50 100 ALA A N 1
ATOM 828 C CA . ALA A 1 100 ? 18.372 19.561 -12.963 1.00 92.50 100 ALA A CA 1
ATOM 829 C C . ALA A 1 100 ? 17.580 19.232 -14.247 1.00 92.50 100 ALA A C 1
ATOM 831 O O . ALA A 1 100 ? 16.983 20.123 -14.847 1.00 92.50 100 ALA A O 1
ATOM 832 N N . GLY A 1 101 ? 17.646 17.988 -14.731 1.00 95.25 101 GLY A N 1
ATOM 833 C CA . GLY A 1 101 ? 16.947 17.550 -15.936 1.00 95.25 101 GLY A CA 1
ATOM 834 C C . GLY A 1 101 ? 15.750 16.652 -15.631 1.00 95.25 101 GLY A C 1
ATOM 835 O O . GLY A 1 101 ? 15.499 16.285 -14.490 1.00 95.25 101 GLY A O 1
ATOM 836 N N . HIS A 1 102 ? 15.082 16.194 -16.692 1.00 95.56 102 HIS A N 1
ATOM 837 C CA . HIS A 1 102 ? 13.889 15.338 -16.613 1.00 95.56 102 HIS A CA 1
ATOM 838 C C . HIS A 1 102 ? 14.075 14.076 -15.747 1.00 95.56 102 HIS A C 1
ATOM 840 O O . HIS A 1 102 ? 13.116 13.569 -15.179 1.00 95.56 102 HIS A O 1
ATOM 846 N N . ILE A 1 103 ? 15.283 13.503 -15.677 1.00 95.12 103 ILE A N 1
ATOM 847 C CA . ILE A 1 103 ? 15.514 12.314 -14.838 1.00 95.12 103 ILE A CA 1
ATOM 848 C C . ILE A 1 103 ? 15.447 12.693 -13.354 1.00 95.12 103 ILE A C 1
ATOM 850 O O . ILE A 1 103 ? 14.800 11.984 -12.595 1.00 95.12 103 ILE A O 1
ATOM 854 N N . GLY A 1 104 ? 16.075 13.803 -12.956 1.00 96.06 104 GLY A N 1
ATOM 855 C CA . GLY A 1 104 ? 16.003 14.295 -11.582 1.00 96.06 104 GLY A CA 1
ATOM 856 C C . GLY A 1 104 ? 14.596 14.743 -11.188 1.00 96.06 104 GLY A C 1
ATOM 857 O O . GLY A 1 104 ? 14.164 14.423 -10.088 1.00 96.06 104 GLY A O 1
ATOM 858 N N . GLU A 1 105 ? 13.862 15.397 -12.095 1.00 96.12 105 GLU A N 1
ATOM 859 C CA . GLU A 1 105 ? 12.447 15.756 -11.889 1.00 96.12 105 GLU A CA 1
ATOM 860 C C . GLU A 1 105 ? 11.563 14.513 -11.699 1.00 96.12 105 GLU A C 1
ATOM 862 O O . GLU A 1 105 ? 10.752 14.476 -10.784 1.00 96.12 105 GLU A O 1
ATOM 867 N N . LEU A 1 106 ? 11.758 13.466 -12.511 1.00 96.00 106 LEU A N 1
ATOM 868 C CA . LEU A 1 106 ? 11.002 12.214 -12.391 1.00 96.00 106 LEU A CA 1
ATOM 869 C C . LEU A 1 106 ? 11.266 11.493 -11.061 1.00 96.00 106 LEU A C 1
ATOM 871 O O . LEU A 1 106 ? 10.348 10.908 -10.496 1.00 96.00 106 LEU A O 1
ATOM 875 N N . LEU A 1 107 ? 12.519 11.468 -10.597 1.00 96.88 107 LEU A N 1
ATOM 876 C CA . LEU A 1 107 ? 12.859 10.850 -9.311 1.00 96.88 107 LEU A CA 1
ATOM 877 C C . LEU A 1 107 ? 12.269 11.646 -8.143 1.00 96.88 107 LEU A C 1
ATOM 879 O O . LEU A 1 107 ? 11.787 11.035 -7.197 1.00 96.88 107 LEU A O 1
ATOM 883 N N . GLU A 1 108 ? 12.249 12.979 -8.242 1.00 96.62 108 GLU A N 1
ATOM 884 C CA . GLU A 1 108 ? 11.593 13.829 -7.244 1.00 96.62 108 GLU A CA 1
ATOM 885 C C . GLU A 1 108 ? 10.087 13.581 -7.187 1.00 96.62 108 GLU A C 1
ATOM 887 O O . GLU A 1 108 ? 9.554 13.327 -6.116 1.00 96.62 108 GLU A O 1
ATOM 892 N N . GLU A 1 109 ? 9.406 13.579 -8.335 1.00 96.56 109 GLU A N 1
ATOM 893 C CA . GLU A 1 109 ? 7.961 13.322 -8.393 1.00 96.56 109 GLU A CA 1
ATOM 894 C C . GLU A 1 109 ? 7.617 11.959 -7.776 1.00 96.56 109 GLU A C 1
ATOM 896 O O . GLU A 1 109 ? 6.637 11.812 -7.050 1.00 96.56 109 GLU A O 1
ATOM 901 N N . ARG A 1 110 ? 8.445 10.942 -8.035 1.00 96.69 110 ARG A N 1
ATOM 902 C CA . ARG A 1 110 ? 8.261 9.622 -7.429 1.00 96.69 110 ARG A CA 1
ATOM 903 C C . ARG A 1 110 ? 8.457 9.643 -5.929 1.00 96.69 110 ARG A C 1
ATOM 905 O O . ARG A 1 110 ? 7.599 9.095 -5.246 1.00 96.69 110 ARG A O 1
ATOM 912 N N . TYR A 1 111 ? 9.539 10.262 -5.455 1.00 97.50 111 TYR A N 1
ATOM 913 C CA . TYR A 1 111 ? 9.798 10.450 -4.033 1.00 97.50 111 TYR A CA 1
ATOM 914 C C . TYR A 1 111 ? 8.586 11.097 -3.358 1.00 97.50 111 TYR A C 1
ATOM 916 O O . TYR A 1 111 ? 7.998 10.480 -2.472 1.00 97.50 111 TYR A O 1
ATOM 924 N N . GLU A 1 112 ? 8.165 12.268 -3.846 1.00 97.00 112 GLU A N 1
ATOM 925 C CA . GLU A 1 112 ? 7.067 13.056 -3.279 1.00 97.00 112 GLU A CA 1
ATOM 926 C C . GLU A 1 112 ? 5.777 12.239 -3.196 1.00 97.00 112 GLU A C 1
ATOM 928 O O . GLU A 1 112 ? 5.182 12.144 -2.127 1.00 97.00 112 GLU A O 1
ATOM 933 N N . LEU A 1 113 ? 5.389 11.573 -4.286 1.00 95.50 113 LEU A N 1
ATOM 934 C CA . LEU A 1 113 ? 4.153 10.791 -4.324 1.00 95.50 113 LEU A CA 1
ATOM 935 C C . LEU A 1 113 ? 4.199 9.548 -3.423 1.00 95.50 113 LEU A C 1
ATOM 937 O O . LEU A 1 113 ? 3.191 9.194 -2.816 1.00 95.50 113 LEU A O 1
ATOM 941 N N . SER A 1 114 ? 5.341 8.857 -3.331 1.00 96.50 114 SER A N 1
ATOM 942 C CA . SER A 1 114 ? 5.470 7.716 -2.410 1.00 96.50 114 SER A CA 1
ATOM 943 C C . SER A 1 114 ? 5.540 8.144 -0.942 1.00 96.50 114 SER A C 1
ATOM 945 O O . SER A 1 114 ? 5.016 7.439 -0.084 1.00 96.50 114 SER A O 1
ATOM 947 N N . TYR A 1 115 ? 6.130 9.306 -0.653 1.00 97.69 115 TYR A N 1
ATOM 948 C CA . TYR A 1 115 ? 6.179 9.887 0.687 1.00 97.69 115 TYR A CA 1
ATOM 949 C C . TYR A 1 115 ? 4.808 10.405 1.145 1.00 97.69 115 TYR A C 1
ATOM 951 O O . TYR A 1 115 ? 4.431 10.222 2.302 1.00 97.69 115 TYR A O 1
ATOM 959 N N . GLU A 1 116 ? 4.035 11.009 0.240 1.00 97.12 116 GLU A N 1
ATOM 960 C CA . GLU A 1 116 ? 2.647 11.406 0.497 1.00 97.12 116 GLU A CA 1
ATOM 961 C C . GLU A 1 116 ? 1.795 10.176 0.827 1.00 97.12 116 GLU A C 1
ATOM 963 O O . GLU A 1 116 ? 1.174 10.129 1.883 1.00 97.12 116 GLU A O 1
ATOM 968 N N . MET A 1 117 ? 1.872 9.124 0.004 1.00 96.94 117 MET A N 1
ATOM 969 C CA . MET A 1 117 ? 1.162 7.867 0.258 1.00 96.94 117 MET A CA 1
ATOM 970 C C . MET A 1 117 ? 1.560 7.213 1.593 1.00 96.94 1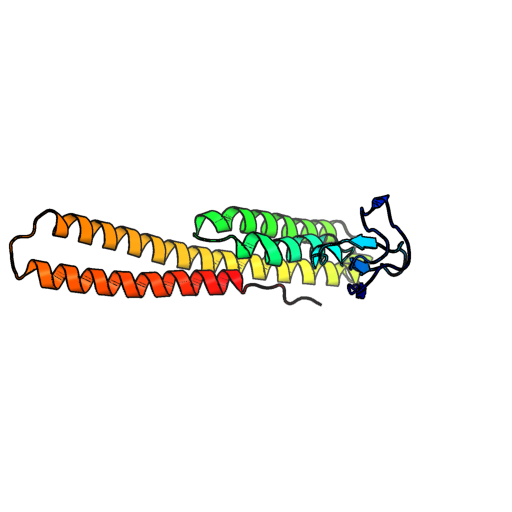17 MET A C 1
ATOM 972 O O . MET A 1 117 ? 0.702 6.675 2.288 1.00 96.94 117 MET A O 1
ATOM 976 N N . TRP A 1 118 ? 2.847 7.257 1.956 1.00 98.12 118 TRP A N 1
ATOM 977 C CA . TRP A 1 118 ? 3.328 6.790 3.261 1.00 98.12 118 TRP A CA 1
ATOM 978 C C . TRP A 1 118 ? 2.714 7.602 4.403 1.00 98.12 118 TRP A C 1
ATOM 980 O O . TRP A 1 118 ? 2.195 7.027 5.355 1.00 98.12 118 TRP A O 1
ATOM 990 N N . THR A 1 119 ? 2.725 8.930 4.275 1.00 98.25 119 THR A N 1
ATOM 991 C CA . THR A 1 119 ? 2.191 9.856 5.281 1.00 98.25 119 THR A CA 1
ATOM 992 C C . THR A 1 119 ? 0.692 9.650 5.484 1.00 98.25 119 THR A C 1
ATOM 994 O O . THR A 1 119 ? 0.222 9.586 6.618 1.00 98.25 119 THR A O 1
ATOM 997 N N . ASP A 1 120 ? -0.062 9.521 4.394 1.00 97.75 120 ASP A N 1
ATOM 998 C CA . ASP A 1 120 ? -1.502 9.273 4.442 1.00 97.75 120 ASP A CA 1
ATOM 999 C C . ASP A 1 120 ? -1.810 7.939 5.128 1.00 97.75 120 ASP A C 1
ATOM 1001 O O . ASP A 1 120 ? -2.685 7.877 5.992 1.00 97.75 120 ASP A O 1
ATOM 1005 N N . LEU A 1 121 ? -1.056 6.884 4.803 1.00 97.75 121 LEU A N 1
ATOM 1006 C CA . LEU A 1 121 ? -1.215 5.582 5.446 1.00 97.75 121 LEU A CA 1
ATOM 1007 C C . LEU A 1 121 ? -0.859 5.618 6.940 1.00 97.75 121 LEU A C 1
ATOM 1009 O O . LEU A 1 121 ? -1.563 4.998 7.730 1.00 97.75 121 LEU A O 1
ATOM 1013 N N . ASP A 1 122 ? 0.196 6.332 7.340 1.00 98.50 122 ASP A N 1
ATOM 1014 C CA . ASP A 1 122 ? 0.616 6.454 8.746 1.00 98.50 122 ASP A CA 1
ATOM 1015 C C . ASP A 1 122 ? -0.439 7.185 9.597 1.00 98.50 122 ASP A C 1
ATOM 1017 O O . ASP A 1 122 ? -0.768 6.769 10.714 1.00 98.50 122 ASP A O 1
ATOM 1021 N N . ASN A 1 123 ? -1.052 8.226 9.027 1.00 98.12 123 ASN A N 1
ATOM 1022 C CA . ASN A 1 123 ? -2.168 8.926 9.659 1.00 98.12 123 ASN A CA 1
ATOM 1023 C C . ASN A 1 123 ? -3.391 8.007 9.804 1.00 98.12 123 ASN A C 1
ATOM 1025 O O . ASN A 1 123 ? -3.919 7.868 10.905 1.00 98.12 123 ASN A O 1
ATOM 1029 N N . LEU A 1 124 ? -3.806 7.331 8.725 1.00 98.19 124 LEU A N 1
ATOM 1030 C CA . LEU A 1 124 ? -4.954 6.416 8.762 1.00 98.19 124 LEU A CA 1
ATOM 1031 C C . LEU A 1 124 ? -4.722 5.224 9.697 1.00 98.19 124 LEU A C 1
ATOM 1033 O O . LEU A 1 124 ? -5.648 4.782 10.372 1.00 98.19 124 LEU A O 1
ATOM 1037 N N . LYS A 1 125 ? -3.489 4.712 9.766 1.00 98.25 125 LYS A N 1
ATOM 1038 C CA . LYS A 1 125 ? -3.093 3.691 10.740 1.00 98.25 125 LYS A CA 1
ATOM 1039 C C . LYS A 1 125 ? -3.306 4.202 12.163 1.00 98.25 125 LYS A C 1
ATOM 1041 O O . LYS A 1 125 ? -3.916 3.498 12.957 1.00 98.25 125 LYS A O 1
ATOM 1046 N N . SER A 1 126 ? -2.845 5.414 12.473 1.00 98.19 126 SER A N 1
ATOM 1047 C CA . SER A 1 126 ? -3.019 6.014 13.803 1.00 98.19 126 SER A CA 1
ATOM 1048 C C . SER A 1 126 ? -4.499 6.171 14.176 1.00 98.19 126 SER A C 1
ATOM 1050 O O . SER A 1 126 ? -4.883 5.886 15.311 1.00 98.19 126 SER A O 1
ATOM 1052 N N . ASP A 1 127 ? -5.339 6.577 13.220 1.00 98.06 127 ASP A N 1
ATOM 1053 C CA . ASP A 1 127 ? -6.789 6.668 13.417 1.00 98.06 127 ASP A CA 1
ATOM 1054 C C . ASP A 1 127 ? -7.406 5.282 13.676 1.00 98.06 127 ASP A C 1
ATOM 1056 O O . ASP A 1 127 ? -8.203 5.116 14.603 1.00 98.06 127 ASP A O 1
ATOM 1060 N N . LEU A 1 128 ? -6.994 4.266 12.909 1.00 97.50 128 LEU A N 1
ATOM 1061 C CA . LEU A 1 128 ? -7.447 2.885 13.078 1.00 97.50 128 LEU A CA 1
ATOM 1062 C C . LEU A 1 128 ? -7.034 2.302 14.440 1.00 97.50 128 LEU A C 1
ATOM 1064 O O . LEU A 1 128 ? -7.879 1.712 15.112 1.00 97.50 128 LEU A O 1
ATOM 1068 N N . GLU A 1 129 ? -5.790 2.517 14.886 1.00 98.12 129 GLU A N 1
ATOM 1069 C CA . GLU A 1 129 ? -5.317 2.106 16.221 1.00 98.12 129 GLU A CA 1
ATOM 1070 C C . GLU A 1 129 ? -6.165 2.727 17.337 1.00 98.12 129 GLU A C 1
ATOM 1072 O O . GLU A 1 129 ? -6.510 2.056 18.312 1.00 98.12 129 GLU A O 1
ATOM 1077 N N . GLY A 1 130 ? -6.524 4.007 17.190 1.00 97.81 130 GLY A N 1
ATOM 1078 C CA . GLY A 1 130 ? -7.389 4.706 18.137 1.00 97.81 130 GLY A CA 1
ATOM 1079 C C . GLY A 1 130 ? -8.761 4.043 18.258 1.00 97.81 130 GLY A C 1
ATOM 1080 O O . GLY A 1 130 ? -9.196 3.715 19.363 1.00 97.81 130 GLY A O 1
ATOM 1081 N N . VAL A 1 131 ? -9.411 3.779 17.120 1.00 97.69 131 VAL A N 1
ATOM 1082 C CA . VAL A 1 131 ? -10.730 3.127 17.089 1.00 97.69 131 VAL A CA 1
ATOM 1083 C C . VAL A 1 131 ? -10.662 1.697 17.636 1.00 97.69 131 VAL A C 1
ATOM 1085 O O . VAL A 1 131 ? -11.539 1.283 18.395 1.00 97.69 131 VAL A O 1
ATOM 1088 N N . GLU A 1 132 ? -9.624 0.931 17.299 1.00 97.88 132 GLU A N 1
ATOM 1089 C CA . GLU A 1 132 ? -9.429 -0.428 17.818 1.00 97.88 132 GLU A CA 1
ATOM 1090 C C . GLU A 1 132 ? -9.261 -0.446 19.346 1.00 97.88 132 GLU A C 1
ATOM 1092 O O . GLU A 1 132 ? -9.876 -1.277 20.022 1.00 97.88 132 GLU A O 1
ATOM 1097 N N . GLY A 1 133 ? -8.503 0.504 19.904 1.00 97.56 133 GLY A N 1
ATOM 1098 C CA . GLY A 1 133 ? -8.342 0.657 21.353 1.00 97.56 133 GLY A CA 1
ATOM 1099 C C . GLY A 1 133 ? -9.643 1.029 22.076 1.00 97.56 133 GLY A C 1
ATOM 1100 O O . GLY A 1 133 ? -9.927 0.507 23.164 1.00 97.56 133 GLY A O 1
ATOM 1101 N N . ASP A 1 134 ? -10.472 1.878 21.465 1.00 98.06 134 ASP A N 1
ATOM 1102 C CA . ASP A 1 134 ? -11.796 2.223 21.992 1.00 98.06 134 ASP A CA 1
ATOM 1103 C C . ASP A 1 134 ? -12.733 1.002 21.980 1.00 98.06 134 ASP A C 1
ATOM 1105 O O . ASP A 1 134 ? -13.395 0.716 22.984 1.00 98.06 134 ASP A O 1
ATOM 1109 N N . ILE A 1 135 ? -12.732 0.220 20.892 1.00 97.31 135 ILE A N 1
ATOM 1110 C CA . ILE A 1 135 ? -13.488 -1.040 20.786 1.00 97.31 135 ILE A CA 1
ATOM 1111 C C . ILE A 1 135 ? -13.053 -2.035 21.867 1.00 97.31 135 ILE A C 1
ATOM 1113 O O . ILE A 1 135 ? -13.903 -2.661 22.507 1.00 97.31 135 ILE A O 1
ATOM 1117 N N . GLU A 1 136 ? -11.748 -2.211 22.085 1.00 97.44 136 GLU A N 1
ATOM 1118 C CA . GLU A 1 136 ? -11.230 -3.111 23.120 1.00 97.44 136 GLU A CA 1
ATOM 1119 C C . GLU A 1 136 ? -11.690 -2.669 24.516 1.00 97.44 136 GLU A C 1
ATOM 1121 O O . GLU A 1 136 ? -12.202 -3.476 25.299 1.00 97.44 136 GLU A O 1
ATOM 1126 N N . THR A 1 137 ? -11.574 -1.373 24.811 1.00 97.31 137 THR A N 1
ATOM 1127 C CA . THR A 1 137 ? -12.000 -0.791 26.091 1.00 97.31 137 THR A CA 1
ATOM 1128 C C . THR A 1 137 ? -13.485 -1.046 26.342 1.00 97.31 137 THR A C 1
ATOM 1130 O O . THR A 1 137 ? -13.857 -1.580 27.391 1.00 97.31 137 THR A O 1
ATOM 1133 N N . LYS A 1 138 ? -14.336 -0.749 25.355 1.00 95.88 138 LYS A N 1
ATOM 1134 C CA . LYS A 1 138 ? -15.791 -0.915 25.456 1.00 95.88 138 LYS A CA 1
ATOM 1135 C C . LYS A 1 138 ? -16.220 -2.374 25.559 1.00 95.88 138 LYS A C 1
ATOM 1137 O O . LYS A 1 138 ? -17.108 -2.700 26.346 1.00 95.88 138 LYS A O 1
ATOM 1142 N N . ASN A 1 139 ? -15.559 -3.276 24.836 1.00 94.56 139 ASN A N 1
ATOM 1143 C CA . ASN A 1 139 ? -15.808 -4.711 24.963 1.00 94.56 139 ASN A CA 1
ATOM 1144 C C . ASN A 1 139 ? -15.481 -5.231 26.366 1.00 94.56 139 ASN A C 1
ATOM 1146 O O . ASN A 1 139 ? -16.243 -6.028 26.915 1.00 94.56 139 ASN A O 1
ATOM 1150 N N . ASN A 1 140 ? -14.383 -4.770 26.968 1.00 94.81 140 ASN A N 1
ATOM 1151 C CA . ASN A 1 140 ? -14.023 -5.142 28.335 1.00 94.81 140 ASN A CA 1
ATOM 1152 C C . ASN A 1 140 ? -15.050 -4.621 29.358 1.00 94.81 140 ASN A C 1
ATOM 1154 O O . ASN A 1 140 ? -15.442 -5.363 30.261 1.00 94.81 140 ASN A O 1
ATOM 1158 N N . GLU A 1 141 ? -15.532 -3.382 29.205 1.00 93.75 141 GLU A N 1
ATOM 1159 C CA . GLU A 1 141 ? -16.620 -2.826 30.030 1.00 93.75 141 GLU A CA 1
ATOM 1160 C C . GLU A 1 141 ? -17.895 -3.677 29.931 1.00 93.75 141 GLU A C 1
ATOM 1162 O O . GLU A 1 141 ? -18.470 -4.060 30.955 1.00 93.75 141 GLU A O 1
ATOM 1167 N N . LEU A 1 142 ? -18.294 -4.042 28.709 1.00 91.50 142 LEU A N 1
ATOM 1168 C CA . LEU A 1 142 ? -19.481 -4.856 28.454 1.00 91.50 142 LEU A CA 1
ATOM 1169 C C . LEU A 1 142 ? -19.344 -6.264 29.054 1.00 91.50 142 LEU A C 1
ATOM 1171 O O . LEU A 1 142 ? -20.273 -6.754 29.698 1.00 91.50 142 LEU A O 1
ATOM 1175 N N . GLN A 1 143 ? -18.185 -6.913 28.898 1.00 89.88 143 GLN A N 1
ATOM 1176 C CA . GLN A 1 143 ? -17.932 -8.236 29.482 1.00 89.88 143 GLN A CA 1
ATOM 1177 C C . GLN A 1 143 ? -18.009 -8.230 31.011 1.00 89.88 143 GLN A C 1
ATOM 1179 O O . GLN A 1 143 ? -18.570 -9.164 31.588 1.00 89.88 143 GLN A O 1
ATOM 1184 N N . ASN A 1 144 ? -17.488 -7.184 31.659 1.00 89.31 144 ASN A N 1
ATOM 1185 C CA . ASN A 1 144 ? -17.555 -7.054 33.112 1.00 89.31 144 ASN A CA 1
ATOM 1186 C C . ASN A 1 144 ? -19.013 -6.956 33.590 1.00 89.31 144 ASN A C 1
ATOM 1188 O O . ASN A 1 144 ? -19.418 -7.732 34.455 1.00 89.31 144 ASN A O 1
ATOM 1192 N N . LEU A 1 145 ? -19.828 -6.100 32.963 1.00 86.88 145 LEU A N 1
ATOM 1193 C CA . LEU A 1 145 ? -21.247 -5.922 33.312 1.00 86.88 145 LEU A CA 1
ATOM 1194 C C . LEU A 1 145 ? -22.088 -7.182 33.076 1.00 86.88 145 LEU A C 1
ATOM 1196 O O . LEU A 1 145 ? -22.949 -7.528 33.884 1.00 86.88 145 LEU A O 1
ATOM 1200 N N . ASN A 1 146 ? -21.818 -7.914 31.994 1.00 79.50 146 ASN A N 1
ATOM 1201 C CA . ASN A 1 146 ? -22.558 -9.132 31.655 1.00 79.50 146 ASN A CA 1
ATOM 1202 C C . ASN A 1 146 ? -22.263 -10.301 32.623 1.00 79.50 146 ASN A C 1
ATOM 1204 O O . ASN A 1 146 ? -22.979 -11.300 32.644 1.00 79.50 146 ASN A O 1
ATOM 1208 N N . SER A 1 147 ? -21.195 -10.199 33.424 1.00 74.56 147 SER A N 1
ATOM 1209 C CA . SER A 1 147 ? -20.839 -11.200 34.438 1.00 74.56 147 SER A CA 1
ATOM 1210 C C . SER A 1 147 ? -21.519 -10.981 35.800 1.00 74.56 147 SER A C 1
ATOM 1212 O O . SER A 1 147 ? -21.488 -11.885 36.638 1.00 74.56 147 SER A O 1
ATOM 1214 N N . GLU A 1 148 ? -22.166 -9.826 36.008 1.00 68.50 148 GLU A N 1
ATOM 1215 C CA . GLU A 1 148 ? -22.683 -9.376 37.314 1.00 68.50 148 GLU A CA 1
ATOM 1216 C C . GLU A 1 148 ? -24.219 -9.197 37.363 1.00 68.50 148 GLU A C 1
ATOM 1218 O O . GLU A 1 148 ? -24.777 -8.954 38.432 1.00 68.50 148 GLU A O 1
ATOM 1223 N N . THR A 1 149 ? -24.924 -9.397 36.245 1.00 56.69 149 THR A N 1
ATOM 1224 C CA . THR A 1 149 ? -26.259 -8.821 36.018 1.00 56.69 149 THR A CA 1
ATOM 1225 C C . THR A 1 149 ? -27.460 -9.697 36.417 1.00 56.69 149 THR A C 1
ATOM 1227 O O . THR A 1 149 ? -27.812 -10.656 35.729 1.00 56.69 149 THR A O 1
ATOM 1230 N N . GLU A 1 150 ? -28.167 -9.300 37.486 1.00 63.59 150 GLU A N 1
ATOM 1231 C CA . GLU A 1 150 ? -29.589 -9.629 37.759 1.00 63.59 150 GLU A CA 1
ATOM 1232 C C . GLU A 1 150 ? -30.469 -8.355 37.914 1.00 63.59 150 GLU A C 1
ATOM 1234 O O . GLU A 1 150 ? -31.673 -8.475 38.149 1.00 63.59 150 GLU A O 1
ATOM 1239 N N . ASP A 1 151 ? -29.895 -7.145 37.793 1.00 74.25 151 ASP A N 1
ATOM 1240 C CA . ASP A 1 151 ? -30.568 -5.857 38.048 1.00 74.25 151 ASP A CA 1
ATOM 1241 C C . ASP A 1 151 ? -30.997 -5.129 36.755 1.00 74.25 151 ASP A C 1
ATOM 1243 O O . ASP A 1 151 ? -30.232 -5.006 35.797 1.00 74.25 151 ASP A O 1
ATOM 1247 N N . ASP A 1 152 ? -32.219 -4.585 36.744 1.00 68.88 152 ASP A N 1
ATOM 1248 C CA . ASP A 1 152 ? -32.831 -3.925 35.577 1.00 68.88 152 ASP A CA 1
ATOM 1249 C C . ASP A 1 152 ? -32.068 -2.650 35.145 1.00 68.88 152 ASP A C 1
ATOM 1251 O O . ASP A 1 152 ? -32.139 -2.255 33.982 1.00 68.88 152 ASP A O 1
ATOM 1255 N N . GLY A 1 153 ? -31.330 -1.995 36.053 1.00 74.00 153 GLY A N 1
ATOM 1256 C CA . GLY A 1 153 ? -30.541 -0.791 35.744 1.00 74.00 153 GLY A CA 1
ATOM 1257 C C . GLY A 1 153 ? -29.248 -1.062 34.963 1.00 74.00 153 GLY A C 1
ATOM 1258 O O . GLY A 1 153 ? -28.766 -0.205 34.220 1.00 74.00 153 GLY A O 1
ATOM 1259 N N . GLU A 1 154 ? -28.691 -2.262 35.088 1.00 82.12 154 GLU A N 1
ATOM 1260 C CA . GLU A 1 154 ? -27.474 -2.662 34.379 1.00 82.12 154 GLU A CA 1
ATOM 1261 C C . GLU A 1 154 ? -27.777 -3.067 32.923 1.00 82.12 154 GLU A C 1
ATOM 1263 O O . GLU A 1 154 ? -26.930 -2.882 32.048 1.00 82.12 154 GLU A O 1
ATOM 1268 N N . LEU A 1 155 ? -29.015 -3.499 32.631 1.00 82.50 155 LEU A N 1
ATOM 1269 C CA . LEU A 1 155 ? -29.486 -3.781 31.267 1.00 82.50 155 LEU A CA 1
ATOM 1270 C C . LEU A 1 155 ? -29.444 -2.540 30.361 1.00 82.50 155 LEU A C 1
ATOM 1272 O O . LEU A 1 155 ? -28.959 -2.626 29.237 1.00 82.50 155 LEU A O 1
ATOM 1276 N N . GLU A 1 156 ? -29.878 -1.372 30.852 1.00 87.25 156 GLU A N 1
ATOM 1277 C CA . GLU A 1 156 ? -29.823 -0.116 30.080 1.00 87.25 156 GLU A CA 1
ATOM 1278 C C . GLU A 1 156 ? -28.373 0.289 29.760 1.00 87.25 156 GLU A C 1
ATOM 1280 O O . GLU A 1 156 ? -28.080 0.813 28.686 1.00 87.25 156 GLU A O 1
ATOM 1285 N N . THR A 1 157 ? -27.437 0.004 30.669 1.00 89.62 157 THR A N 1
ATOM 1286 C CA . THR A 1 157 ? -26.009 0.283 30.455 1.00 89.62 157 THR A CA 1
ATOM 1287 C C . THR A 1 157 ? -25.411 -0.649 29.400 1.00 89.62 157 THR A C 1
ATOM 1289 O O . THR A 1 157 ? -24.655 -0.193 28.543 1.00 89.62 157 THR A O 1
ATOM 1292 N N . ILE A 1 158 ? -25.781 -1.933 29.421 1.00 90.38 158 ILE A N 1
ATOM 1293 C CA . ILE A 1 158 ? -25.370 -2.910 28.403 1.00 90.38 158 ILE A CA 1
ATOM 1294 C C . ILE A 1 158 ? -25.888 -2.502 27.020 1.00 90.38 158 ILE A C 1
ATOM 1296 O O . ILE A 1 158 ? -25.117 -2.515 26.061 1.00 90.38 158 ILE A O 1
ATOM 1300 N N . ASP A 1 159 ? -27.156 -2.097 26.918 1.00 91.88 159 ASP A N 1
ATOM 1301 C CA . ASP A 1 159 ? -27.749 -1.651 25.653 1.00 91.88 159 ASP A CA 1
ATOM 1302 C C . ASP A 1 159 ? -27.018 -0.419 25.091 1.00 91.88 159 ASP A C 1
ATOM 1304 O O . ASP A 1 159 ? -26.702 -0.376 23.900 1.00 91.88 159 ASP A O 1
ATOM 1308 N N . ASN A 1 160 ? -26.678 0.552 25.947 1.00 93.06 160 ASN A N 1
ATOM 1309 C CA . ASN A 1 160 ? -25.917 1.737 25.544 1.00 93.06 160 ASN A CA 1
ATOM 1310 C C . ASN A 1 160 ? -24.500 1.383 25.063 1.00 93.06 160 ASN A C 1
ATOM 1312 O O . ASN A 1 160 ? -24.092 1.834 23.995 1.00 93.06 160 ASN A O 1
ATOM 1316 N N . LEU A 1 161 ? -23.765 0.540 25.797 1.00 94.44 161 LEU A N 1
ATOM 1317 C CA . LEU A 1 161 ? -22.426 0.096 25.387 1.00 94.44 161 LEU A CA 1
ATOM 1318 C C . LEU A 1 161 ? -22.459 -0.716 24.090 1.00 94.44 161 LEU A C 1
ATOM 1320 O O . LEU A 1 161 ? -21.578 -0.573 23.246 1.00 94.44 161 LEU A O 1
ATOM 1324 N N . SER A 1 162 ? -23.484 -1.550 23.906 1.00 94.00 162 SER A N 1
ATOM 1325 C CA . SER A 1 162 ? -23.666 -2.303 22.666 1.00 94.00 162 SER A CA 1
ATOM 1326 C C . SER A 1 162 ? -23.933 -1.382 21.472 1.00 94.00 162 SER A C 1
ATOM 1328 O O . SER A 1 162 ? -23.472 -1.678 20.368 1.00 94.00 162 SER A O 1
ATOM 1330 N N . ALA A 1 163 ? -24.671 -0.286 21.669 1.00 96.19 163 ALA A N 1
ATOM 1331 C CA . ALA A 1 163 ? -24.877 0.719 20.631 1.00 96.19 163 ALA A CA 1
ATOM 1332 C C . ALA A 1 163 ? -23.565 1.447 20.292 1.00 96.19 163 ALA A C 1
ATOM 1334 O O . ALA A 1 163 ? -23.202 1.503 19.121 1.00 96.19 163 ALA A O 1
ATOM 1335 N N . GLU A 1 164 ? -22.812 1.899 21.302 1.00 97.06 164 GLU A N 1
ATOM 1336 C CA . GLU A 1 164 ? -21.503 2.546 21.107 1.00 97.06 164 GLU A CA 1
ATOM 1337 C C . GLU A 1 164 ? -20.510 1.639 20.361 1.00 97.06 164 GLU A C 1
ATOM 1339 O O . GLU A 1 164 ? -19.834 2.090 19.441 1.00 97.06 164 GLU A O 1
ATOM 1344 N N . LEU A 1 165 ? -20.450 0.346 20.701 1.00 95.88 165 LEU A N 1
ATOM 1345 C CA . LEU A 1 165 ? -19.614 -0.626 19.987 1.00 95.88 165 LEU A CA 1
ATOM 1346 C C . LEU A 1 165 ? -19.998 -0.755 18.514 1.00 95.88 165 LEU A C 1
ATOM 1348 O O . LEU A 1 165 ? -19.124 -0.875 17.661 1.00 95.88 165 LEU A O 1
ATOM 1352 N N . THR A 1 166 ? -21.296 -0.719 18.213 1.00 97.25 166 THR A N 1
ATOM 1353 C CA . THR A 1 166 ? -21.774 -0.805 16.829 1.00 97.25 166 THR A CA 1
ATOM 1354 C C . THR A 1 166 ? -21.325 0.416 16.023 1.00 97.25 166 THR A C 1
ATOM 1356 O O . THR A 1 166 ? -20.900 0.267 14.879 1.00 97.25 166 THR A O 1
ATOM 1359 N N . ASP A 1 167 ? -21.380 1.609 16.619 1.00 97.81 167 ASP A N 1
ATOM 1360 C CA . ASP A 1 167 ? -20.913 2.843 15.979 1.00 97.81 167 ASP A CA 1
ATOM 1361 C C . ASP A 1 167 ? -19.389 2.813 15.756 1.00 97.81 167 ASP A C 1
ATOM 1363 O O . ASP A 1 167 ? -18.920 3.088 14.652 1.00 97.81 167 ASP A O 1
ATOM 1367 N N . LEU A 1 168 ? -18.611 2.362 16.747 1.00 97.88 168 LEU A N 1
ATOM 1368 C CA . LEU A 1 168 ? -17.158 2.207 16.608 1.00 97.88 168 LEU A CA 1
ATOM 1369 C C . LEU A 1 168 ? -16.765 1.169 15.545 1.00 97.88 168 LEU A C 1
ATOM 1371 O O . LEU A 1 168 ? -15.794 1.359 14.816 1.00 97.88 168 LEU A O 1
ATOM 1375 N N . GLU A 1 169 ? -17.512 0.070 15.409 1.00 97.31 169 GLU A N 1
ATOM 1376 C CA . GLU A 1 169 ? -17.281 -0.902 14.333 1.00 97.31 169 GLU A CA 1
ATOM 1377 C C . GLU A 1 169 ? -17.515 -0.296 12.945 1.00 97.31 169 GLU A C 1
ATOM 1379 O O . GLU A 1 169 ? -16.826 -0.663 11.988 1.00 97.31 169 GLU A O 1
ATOM 1384 N N . 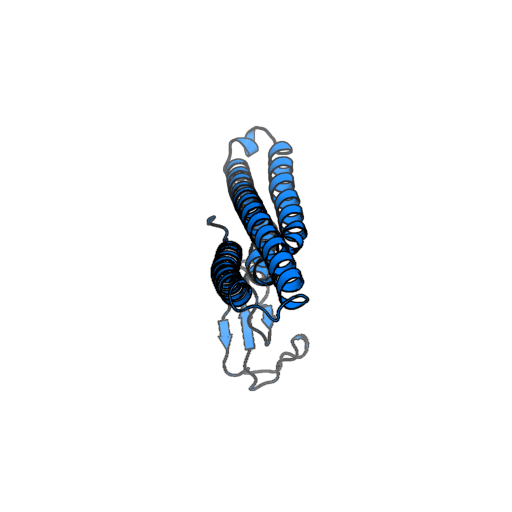VAL A 1 170 ? -18.470 0.630 12.818 1.00 98.06 170 VAL A N 1
ATOM 1385 C CA . VAL A 1 170 ? -18.680 1.387 11.579 1.00 98.06 170 VAL A CA 1
ATOM 1386 C C . VAL A 1 170 ? -17.478 2.283 11.300 1.00 98.06 170 VAL A C 1
ATOM 1388 O O . VAL A 1 170 ? -16.964 2.247 10.182 1.00 98.06 170 VAL A O 1
ATOM 1391 N N . ASP A 1 171 ? -16.987 3.013 12.299 1.00 97.88 171 ASP A N 1
ATOM 1392 C CA . ASP A 1 171 ? -15.813 3.879 12.154 1.00 97.88 171 ASP A CA 1
ATOM 1393 C C . ASP A 1 171 ? -14.556 3.082 11.777 1.00 97.88 171 ASP A C 1
ATOM 1395 O O . ASP A 1 171 ? -13.852 3.453 10.836 1.00 97.88 171 ASP A O 1
ATOM 1399 N N . ARG A 1 172 ? -14.338 1.917 12.403 1.00 97.81 172 ARG A N 1
ATOM 1400 C CA . ARG A 1 172 ? -13.238 1.000 12.056 1.00 97.81 172 ARG A CA 1
ATOM 1401 C C . ARG A 1 172 ? -13.311 0.580 10.591 1.00 97.81 172 ARG A C 1
ATOM 1403 O O . ARG A 1 172 ? -12.314 0.603 9.875 1.00 97.81 172 ARG A O 1
ATOM 1410 N N . ASN A 1 173 ? -14.497 0.181 10.132 1.00 97.19 173 ASN A N 1
ATOM 1411 C CA . ASN A 1 173 ? -14.679 -0.253 8.750 1.00 97.19 173 ASN A CA 1
ATOM 1412 C C . ASN A 1 173 ? -14.501 0.910 7.762 1.00 97.19 173 ASN A C 1
ATOM 1414 O O . ASN A 1 173 ? -13.954 0.694 6.686 1.00 97.19 173 ASN A O 1
ATOM 1418 N N . ASN A 1 174 ? -14.910 2.131 8.120 1.00 97.12 174 ASN A N 1
ATOM 1419 C CA . ASN A 1 174 ? -14.669 3.314 7.292 1.00 97.12 174 ASN A CA 1
ATOM 1420 C C . ASN A 1 174 ? -13.165 3.588 7.142 1.00 97.12 174 ASN A C 1
ATOM 1422 O O . ASN A 1 174 ? -12.700 3.746 6.016 1.00 97.12 174 ASN A O 1
ATOM 1426 N N . ALA A 1 175 ? -12.398 3.548 8.237 1.00 97.00 175 ALA A N 1
ATOM 1427 C CA . ALA A 1 175 ? -10.943 3.715 8.197 1.00 97.00 175 ALA A CA 1
ATOM 1428 C C . ALA A 1 175 ? -10.259 2.643 7.324 1.00 97.00 175 ALA A C 1
ATOM 1430 O O . ALA A 1 175 ? -9.406 2.959 6.494 1.00 97.00 175 ALA A O 1
ATOM 1431 N N . LEU A 1 176 ? -10.683 1.378 7.436 1.00 96.94 176 LEU A N 1
ATOM 1432 C CA . LEU A 1 176 ? -10.181 0.292 6.584 1.00 96.94 176 LEU A CA 1
ATOM 1433 C C . LEU A 1 176 ? -10.493 0.512 5.097 1.00 96.94 176 LEU A C 1
ATOM 1435 O O . LEU A 1 176 ? -9.652 0.232 4.244 1.00 96.94 176 LEU A O 1
ATOM 1439 N N . GLU A 1 177 ? -11.687 1.004 4.765 1.00 96.69 177 GLU A N 1
ATOM 1440 C CA . GLU A 1 177 ? -12.046 1.321 3.379 1.00 96.69 177 GLU A CA 1
ATOM 1441 C C . GLU A 1 177 ? -11.242 2.512 2.840 1.00 96.69 177 GLU A C 1
ATOM 1443 O O . GLU A 1 177 ? -10.817 2.485 1.683 1.00 96.69 177 GLU A O 1
ATOM 1448 N N . GLU A 1 178 ? -10.967 3.523 3.668 1.00 96.88 178 GLU A N 1
ATOM 1449 C CA . GLU A 1 178 ? -10.088 4.635 3.297 1.00 96.88 178 GLU A CA 1
ATOM 1450 C C . GLU A 1 178 ? -8.674 4.133 2.976 1.00 96.88 178 GLU A C 1
ATOM 1452 O O . GLU A 1 178 ? -8.168 4.415 1.885 1.00 96.88 178 GLU A O 1
ATOM 1457 N N . ILE A 1 179 ? -8.096 3.279 3.829 1.00 95.94 179 ILE A N 1
ATOM 1458 C CA . ILE A 1 179 ? -6.798 2.625 3.587 1.00 95.94 179 ILE A CA 1
ATOM 1459 C C . ILE A 1 179 ? -6.816 1.822 2.278 1.00 95.94 179 ILE A C 1
ATOM 1461 O O . ILE A 1 179 ? -5.921 1.962 1.443 1.00 95.94 179 ILE A O 1
ATOM 1465 N N . LYS A 1 180 ? -7.855 1.009 2.052 1.00 94.75 180 LYS A N 1
ATOM 1466 C CA . LYS A 1 180 ? -8.007 0.183 0.837 1.00 94.75 180 LYS A CA 1
ATOM 1467 C C . LYS A 1 180 ? -8.215 1.012 -0.431 1.00 94.75 180 LYS A C 1
ATOM 1469 O O . LYS A 1 180 ? -8.017 0.492 -1.533 1.00 94.75 180 LYS A O 1
ATOM 1474 N N . SER A 1 181 ? -8.613 2.275 -0.288 1.00 94.38 181 SER A N 1
ATOM 1475 C CA . SER A 1 181 ? -8.805 3.220 -1.389 1.00 94.38 181 SER A CA 1
ATOM 1476 C C . SER A 1 181 ? -7.562 4.051 -1.726 1.00 94.38 181 SER A C 1
ATOM 1478 O O . SER A 1 181 ? -7.536 4.684 -2.790 1.00 94.38 181 SER A O 1
ATOM 1480 N N . LEU A 1 182 ? -6.529 4.030 -0.870 1.00 92.94 182 LEU A N 1
ATOM 1481 C CA . LEU A 1 182 ? -5.264 4.711 -1.140 1.00 92.94 182 LEU A CA 1
ATOM 1482 C C . LEU A 1 182 ? -4.687 4.237 -2.474 1.00 92.94 182 LEU A C 1
ATOM 1484 O O . LEU A 1 182 ? -4.595 3.045 -2.771 1.00 92.94 182 LEU A O 1
ATOM 1488 N N . SER A 1 183 ? -4.317 5.203 -3.309 1.00 89.19 183 SER A N 1
ATOM 1489 C CA . SER A 1 183 ? -3.812 4.933 -4.649 1.00 89.19 183 SER A CA 1
ATOM 1490 C C . SER A 1 183 ? -2.839 6.003 -5.103 1.00 89.19 183 SER A C 1
ATOM 1492 O O . SER A 1 183 ? -3.031 7.198 -4.876 1.00 89.19 183 SER A O 1
ATOM 1494 N N . TYR A 1 184 ? -1.812 5.557 -5.812 1.00 82.19 184 TYR A N 1
ATOM 1495 C CA . TYR A 1 184 ? -0.799 6.396 -6.415 1.00 82.19 184 TYR A CA 1
ATOM 1496 C C . TYR A 1 184 ? -1.392 7.298 -7.502 1.00 82.19 184 TYR A C 1
ATOM 1498 O O . TYR A 1 184 ? -1.988 6.819 -8.472 1.00 82.19 184 TYR A O 1
ATOM 1506 N N . GLN A 1 185 ? -1.177 8.610 -7.366 1.00 83.00 185 GLN A N 1
ATOM 1507 C CA . GLN A 1 185 ? -1.725 9.638 -8.264 1.00 83.00 185 GLN A CA 1
ATOM 1508 C C . GLN A 1 185 ? -0.769 10.071 -9.395 1.00 83.00 185 GLN A C 1
ATOM 1510 O O . GLN A 1 185 ? -1.095 10.978 -10.163 1.00 83.00 185 GLN A O 1
ATOM 1515 N N . GLY A 1 186 ? 0.403 9.442 -9.531 1.00 72.88 186 GLY A N 1
ATOM 1516 C CA . GLY A 1 186 ? 1.375 9.788 -10.578 1.00 72.88 186 GLY A CA 1
ATOM 1517 C C . GLY A 1 186 ? 1.054 9.198 -11.958 1.00 72.88 186 GLY A C 1
ATOM 1518 O O . GLY A 1 186 ? 0.367 8.179 -12.079 1.00 72.88 186 GLY A O 1
ATOM 1519 N N . ASN A 1 187 ? 1.576 9.842 -13.011 1.00 58.53 187 ASN A N 1
ATOM 1520 C CA . ASN A 1 187 ? 1.335 9.490 -14.425 1.00 58.53 187 ASN A CA 1
ATOM 1521 C C . ASN A 1 187 ? 2.357 8.513 -15.039 1.00 58.53 187 ASN A C 1
ATOM 1523 O O . ASN A 1 187 ? 3.563 8.582 -14.719 1.00 58.53 187 ASN A O 1
#

Organism: NCBI:txid412755

pLDDT: mean 94.17, std 6.95, range [56.69, 98.5]

Radius of gyration: 24.59 Å; chains: 1; bounding box: 58×45×71 Å

Foldseek 3Di:
DKDKDKDQFACADDVVQPDHGGQIWIWIADPPGDIDIHRDDDFPLVRDPDPLVNLQSCCLVPQLVPDPALVSLVVVLVSLVVSLVVLVVVLVPDDPVVCPDPSVVVSVLSNVQSVVLSVQSVVLSVQRVVLVVVLVVLVVVLVVLVVPDPDPVSVVVNVVSVVVNVVSVVSNVVSSVVSSPRHGPDD

Secondary structure (DSSP, 8-state):
-PPPEEESS-SS-BTTTTBPTT--EEEEE-TTSPEEEESSPPPSGGG---HHHHHHHHIIIIIGGG--SGGGHHHHHHHHHHHHHHHHHHHHTS-HHHHTSHHHHHHHHHHHHHHHHHHHHHHHHHHHHHHHHHHHHHHHHHHHHHTT--SHHHHHHHHHHHHHHHHHHHHHHHHHHHHHH------

Sequence (187 aa):
MTHSHFVKSARKNYPNEGIKKGEPYYWWAFRYGGKHRSKIRPERSQLTQSEFLSRIWSLEDNALQSIDCAEDCEGVLSELEDIYTEEENKKDELNEGFKAGHIGELLEERYELSYEMWTDLDNLKSDLEGVEGDIETKNNELQNLNSETEDDGELETIDNLSAELTDLEVDRNNALEEIKSLSYQGN